Protein AF-A0A8T1WAB6-F1 (afdb_monomer)

Mean predicted aligned error: 20.84 Å

InterPro domains:
  IPR002350 Kazal domain [PF00050] (32-74)
  IPR002350 Kazal domain [PF00050] (94-134)
  IPR002350 Kazal domain [PF00050] (152-181)
  IPR002350 Kazal domain [PS51465] (23-76)
  IPR002350 Kazal domain [PS51465] (83-136)
  IPR002350 Kazal domain [PS51465] (143-194)
  IPR002350 Kazal domain [SM00280] (28-74)
  IPR002350 Kazal domain [SM00280] (88-134)
  IPR002350 Kazal domain [SM00280] (148-192)
  IPR050653 Protease Inhibitors and Growth Factor Antagonists [PTHR10913] (27-75)

pLDDT: mean 77.88, std 19.95, range [38.19, 97.25]

Radius of gyration: 40.45 Å; Cα contacts (8 Å, |Δi|>4): 246; chains: 1; bounding box: 104×31×141 Å

Secondary structure (DSSP, 8-state):
-------S-SSSSS-----------GGGS--PPP-----EEETTS-EESSHHHHHHHHHHHT-TT--EEEES----SSS----S------S----------EEETTS-EESSHHHHHHHHHH-TT--EEEES-TTS-TTSS----STT-----------EEETTSPEESSHHHHHHHHHH-TT--EEEES---SS------------

Solvent-accessible surface area (backbone atoms only — not comparable to full-atom values): 13419 Å² total; per-residue (Å²): 131,87,77,78,96,78,65,94,81,86,83,89,72,84,78,82,81,83,84,68,80,78,72,81,56,78,75,80,36,76,66,93,64,77,92,60,84,53,34,26,11,32,66,83,65,46,61,27,54,20,67,58,55,42,51,33,50,37,54,66,67,68,39,86,83,60,43,78,68,45,84,34,67,40,83,74,88,82,88,77,92,74,82,89,70,100,66,91,68,79,75,75,80,82,57,72,88,62,79,53,35,22,11,32,68,82,66,45,59,23,54,18,67,56,53,45,54,56,50,23,63,81,37,80,83,55,42,77,72,47,69,31,46,53,89,56,57,80,94,65,48,65,88,62,56,64,92,86,36,74,71,92,63,79,90,61,83,50,36,30,11,34,66,84,64,46,60,24,56,18,68,56,57,40,49,34,51,27,62,77,33,80,85,55,44,80,64,44,86,33,69,53,70,86,74,92,72,94,80,81,84,95,80,83,85,80,131

Foldseek 3Di:
DDDDDDDPDDDPDDDDDDPDPPPDDLVVLDDDDDQQQWWFAKPVLAIDSDPSSQSSVCSNVVDPVIDGPGTDGRCPDDDDDDPDDDDPLPPDLPDDQQQFWFAKPVRAIDSDPSRQVSVCSRVVVIDTPGTDHRPDDNVPRDPPQDPPLDDDDDQQQFWFQKPVLAIQRDPSSQSSVCSNPVPIDTPGGDHRDPDDDDDDDPDDDDD

Nearest PDB structures (foldseek):
  2sgp-assembly1_I  TM=8.248E-01  e=2.993E-03  Meleagris gallopavo
  1ppf-assembly1_I  TM=8.033E-01  e=2.213E-03  Meleagris gallopavo
  2ovo-assembly1_A  TM=7.926E-01  e=1.962E-03  Lophura nycthemera
  2leo-assembly1_A  TM=6.676E-01  e=4.850E-03  Homo sapiens
  2xrc-assembly1_A  TM=8.674E-01  e=5.052E-01  Homo sapiens

Structure (mmCIF, N/CA/C/O backbone):
data_AF-A0A8T1WAB6-F1
#
_entry.id   AF-A0A8T1WAB6-F1
#
loop_
_atom_site.group_PDB
_atom_site.id
_atom_site.type_symbol
_atom_site.label_atom_id
_atom_site.label_alt_id
_atom_site.label_comp_id
_atom_site.label_asym_id
_atom_site.label_entity_id
_atom_site.label_seq_id
_atom_site.pdbx_PDB_ins_code
_atom_site.Cartn_x
_atom_site.Cartn_y
_atom_site.Cartn_z
_atom_site.occupancy
_atom_site.B_iso_or_equiv
_atom_site.auth_seq_id
_atom_site.auth_comp_id
_atom_site.auth_asym_id
_atom_site.auth_atom_id
_atom_site.pdbx_PDB_model_num
ATOM 1 N N . MET A 1 1 ? -81.191 10.117 77.463 1.00 45.28 1 MET A N 1
ATOM 2 C CA . MET A 1 1 ? -80.536 8.898 76.939 1.00 45.28 1 MET A CA 1
ATOM 3 C C . MET A 1 1 ? -79.067 9.263 76.802 1.00 45.28 1 MET A C 1
ATOM 5 O O . MET A 1 1 ? -78.778 10.233 76.127 1.00 45.28 1 MET A O 1
ATOM 9 N N . LYS A 1 2 ? -78.197 8.812 77.716 1.00 40.84 2 LYS A N 1
ATOM 10 C CA . LYS A 1 2 ? -77.505 7.509 77.645 1.00 40.84 2 LYS A CA 1
ATOM 11 C C . LYS A 1 2 ? -76.796 7.380 76.289 1.00 40.84 2 LYS A C 1
ATOM 13 O O . LYS A 1 2 ? -77.494 7.387 75.293 1.00 40.84 2 LYS A O 1
ATOM 18 N N . LEU A 1 3 ? -75.490 7.230 76.137 1.00 38.31 3 LEU A N 1
ATOM 19 C CA . LEU A 1 3 ? -74.355 6.922 77.003 1.00 38.31 3 LEU A CA 1
ATOM 20 C C . LEU A 1 3 ? -73.124 7.163 76.091 1.00 38.31 3 LEU A C 1
ATOM 22 O O . LEU A 1 3 ? -73.176 6.736 74.946 1.00 38.31 3 LEU A O 1
ATOM 26 N N . ILE A 1 4 ? -72.049 7.765 76.624 1.00 43.84 4 ILE A N 1
ATOM 27 C CA . ILE A 1 4 ? -70.641 7.361 76.381 1.00 43.84 4 ILE A CA 1
ATOM 28 C C . ILE A 1 4 ? -70.114 7.613 74.941 1.00 43.84 4 ILE A C 1
ATOM 30 O O . ILE A 1 4 ? -70.489 6.925 74.007 1.00 43.84 4 ILE A O 1
ATOM 34 N N . PHE A 1 5 ? -69.273 8.616 74.643 1.00 49.56 5 PHE A N 1
ATOM 35 C CA . PHE A 1 5 ? -67.904 8.855 75.153 1.00 49.56 5 PHE A CA 1
ATOM 36 C C . PHE A 1 5 ? -67.014 7.603 75.184 1.00 49.56 5 PHE A C 1
ATOM 38 O O . PHE A 1 5 ? -66.674 7.135 76.259 1.00 49.56 5 PHE A O 1
ATOM 45 N N . ALA A 1 6 ? -66.642 7.067 74.023 1.00 44.66 6 ALA A N 1
ATOM 46 C CA . ALA A 1 6 ? -65.456 6.227 73.780 1.00 44.66 6 ALA A CA 1
ATOM 47 C C . ALA A 1 6 ? -65.622 5.700 72.345 1.00 44.66 6 ALA A C 1
ATOM 49 O O . ALA A 1 6 ? -66.632 5.089 72.044 1.00 44.66 6 ALA A O 1
ATOM 50 N N . VAL A 1 7 ? -64.753 5.889 71.368 1.00 46.50 7 VAL A N 1
ATOM 51 C CA . VAL A 1 7 ? -63.326 6.153 71.391 1.00 46.50 7 VAL A CA 1
ATOM 52 C C . VAL A 1 7 ? -62.999 6.688 69.998 1.00 46.50 7 VAL A C 1
ATOM 54 O O . VAL A 1 7 ? -63.152 6.001 68.991 1.00 46.50 7 VAL A O 1
ATOM 57 N N . LEU A 1 8 ? -62.524 7.927 69.954 1.00 49.16 8 LEU A N 1
ATOM 58 C CA . LEU A 1 8 ? -61.418 8.281 69.077 1.00 49.16 8 LEU A CA 1
ATOM 59 C C . LEU A 1 8 ? -60.312 7.231 69.350 1.00 49.16 8 LEU A C 1
ATOM 61 O O . LEU A 1 8 ? -59.971 7.049 70.517 1.00 49.16 8 LEU A O 1
ATOM 65 N N . SER A 1 9 ? -59.806 6.545 68.317 1.00 53.31 9 SER A N 1
ATOM 66 C CA . SER A 1 9 ? -58.850 5.408 68.358 1.00 53.31 9 SER A CA 1
ATOM 67 C C . SER A 1 9 ? -59.466 4.005 68.445 1.00 53.31 9 SER A C 1
ATOM 69 O O . SER A 1 9 ? -59.616 3.496 69.548 1.00 53.31 9 SER A O 1
ATOM 71 N N . LEU A 1 10 ? -59.727 3.344 67.299 1.00 46.72 10 LEU A N 1
ATOM 72 C CA . LEU A 1 10 ? -59.251 1.962 67.045 1.00 46.72 10 LEU A CA 1
ATOM 73 C C . LEU A 1 10 ? -59.514 1.402 65.619 1.00 46.72 10 LEU A C 1
ATOM 75 O O . LEU A 1 10 ? -59.902 0.252 65.482 1.00 46.72 10 LEU A O 1
ATOM 79 N N . VAL A 1 11 ? -59.286 2.145 64.529 1.00 46.66 11 VAL A N 1
ATOM 80 C CA . VAL A 1 11 ? -58.951 1.476 63.239 1.00 46.66 11 VAL A CA 1
ATOM 81 C C . VAL A 1 11 ? -57.982 2.277 62.359 1.00 46.66 11 VAL A C 1
ATOM 83 O O . VAL A 1 11 ? -57.916 2.103 61.149 1.00 46.66 11 VAL A O 1
ATOM 86 N N . VAL A 1 12 ? -57.174 3.137 62.986 1.00 51.34 12 VAL A N 1
ATOM 87 C CA . VAL A 1 12 ? -55.971 3.728 62.376 1.00 51.34 12 VAL A CA 1
ATOM 88 C C . VAL A 1 12 ? -54.755 3.247 63.172 1.00 51.34 12 VAL A C 1
ATOM 90 O O . VAL A 1 12 ? -54.088 4.036 63.825 1.00 51.34 12 VAL A O 1
ATOM 93 N N . ALA A 1 13 ? -54.540 1.930 63.226 1.00 50.31 13 ALA A N 1
ATOM 94 C CA . ALA A 1 13 ? -53.270 1.288 63.584 1.00 50.31 13 ALA A CA 1
ATOM 95 C C . ALA A 1 13 ? -53.418 -0.238 63.455 1.00 50.31 13 ALA A C 1
ATOM 97 O O . ALA A 1 13 ? -54.365 -0.815 63.981 1.00 50.31 13 ALA A O 1
ATOM 98 N N . THR A 1 14 ? -52.443 -0.880 62.809 1.00 53.06 14 THR A N 1
ATOM 99 C CA . THR A 1 14 ? -52.393 -2.300 62.398 1.00 53.06 14 THR A CA 1
ATOM 100 C C . THR A 1 14 ? -53.275 -2.561 61.165 1.00 53.06 14 THR A C 1
ATOM 102 O O . THR A 1 14 ? -54.461 -2.827 61.261 1.00 53.06 14 THR A O 1
ATOM 105 N N . VAL A 1 15 ? -52.783 -2.351 59.943 1.00 44.38 15 VAL A N 1
ATOM 106 C CA . VAL A 1 15 ? -51.678 -3.126 59.368 1.00 44.38 15 VAL A CA 1
ATOM 107 C C . VAL A 1 15 ? -50.752 -2.218 58.541 1.00 44.38 15 VAL A C 1
ATOM 109 O O . VAL A 1 15 ? -50.990 -1.955 57.367 1.00 44.38 15 VAL A O 1
ATOM 112 N N . SER A 1 16 ? -49.666 -1.743 59.150 1.00 51.59 16 SER A N 1
ATOM 113 C CA . SER A 1 16 ? -48.437 -1.485 58.392 1.00 51.59 16 SER A CA 1
ATOM 114 C C . SER A 1 16 ? -47.777 -2.843 58.145 1.00 51.59 16 SER A C 1
ATOM 116 O O . SER A 1 16 ? -47.713 -3.640 59.081 1.00 51.59 16 SER A O 1
ATOM 118 N N . SER A 1 17 ? -47.263 -3.076 56.928 1.00 46.84 17 SER A N 1
ATOM 119 C CA . SER A 1 17 ? -46.700 -4.343 56.401 1.00 46.84 17 SER A CA 1
ATOM 120 C C . SER A 1 17 ? -47.782 -5.234 55.765 1.00 46.84 17 SER A C 1
ATOM 122 O O . SER A 1 17 ? -48.559 -5.864 56.463 1.00 46.84 17 SER A O 1
ATOM 124 N N . LYS A 1 18 ? -47.941 -5.344 54.443 1.00 44.50 18 LYS A N 1
ATOM 125 C CA . LYS A 1 18 ? -46.919 -5.630 53.434 1.00 44.50 18 LYS A CA 1
ATOM 126 C C . LYS A 1 18 ? -47.399 -5.168 52.048 1.00 44.50 18 LYS A C 1
ATOM 128 O O . LYS A 1 18 ? -48.127 -5.886 51.379 1.00 44.50 18 LYS A O 1
ATOM 133 N N . TYR A 1 19 ? -46.957 -4.009 51.593 1.00 40.41 19 TYR A N 1
ATOM 134 C CA . TYR A 1 19 ? -46.606 -3.864 50.182 1.00 40.41 19 TYR A CA 1
ATOM 135 C C . TYR A 1 19 ? -45.141 -3.462 50.207 1.00 40.41 19 TYR A C 1
ATOM 137 O O . TYR A 1 19 ? -44.783 -2.290 50.289 1.00 40.41 19 TYR A O 1
ATOM 145 N N . ALA A 1 20 ? -44.302 -4.491 50.334 1.00 44.88 20 ALA A N 1
ATOM 146 C CA . ALA A 1 20 ? -42.903 -4.352 49.989 1.00 44.88 20 ALA A CA 1
ATOM 147 C C . ALA A 1 20 ? -42.851 -3.941 48.507 1.00 44.88 20 ALA A C 1
ATOM 149 O O . ALA A 1 20 ? -43.700 -4.412 47.744 1.00 44.88 20 ALA A O 1
ATOM 150 N N . PRO A 1 21 ? -41.908 -3.081 48.088 1.00 42.38 21 PRO A N 1
ATOM 151 C CA . PRO A 1 21 ? -41.604 -2.982 46.669 1.00 42.38 21 PRO A CA 1
AT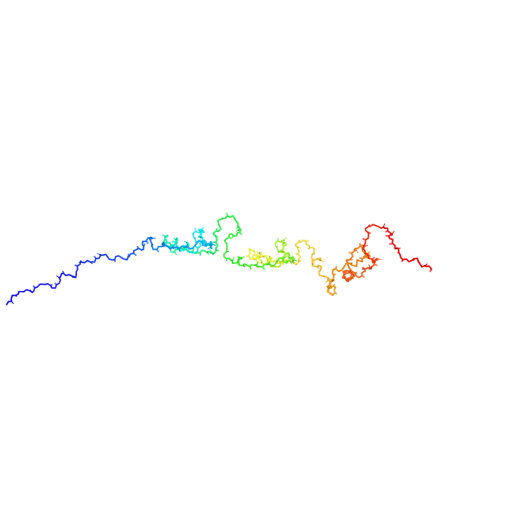OM 152 C C . PRO A 1 21 ? -41.283 -4.404 46.213 1.00 42.38 21 PRO A C 1
ATOM 154 O O . PRO A 1 21 ? -40.467 -5.076 46.851 1.00 42.38 21 PRO A O 1
ATOM 157 N N . GLU A 1 22 ? -41.995 -4.905 45.205 1.00 43.00 22 GLU A N 1
ATOM 158 C CA . GLU A 1 22 ? -41.648 -6.182 44.600 1.00 43.00 22 GLU A CA 1
ATOM 159 C C . GLU A 1 22 ? -40.219 -6.030 44.086 1.00 43.00 22 GLU A C 1
ATOM 161 O O . GLU A 1 22 ? -39.950 -5.336 43.108 1.00 43.00 22 GLU A O 1
ATOM 166 N N . ALA A 1 23 ? -39.277 -6.603 44.832 1.00 46.66 23 ALA A N 1
ATOM 167 C CA . ALA A 1 23 ? -37.966 -6.907 44.315 1.00 46.66 23 ALA A CA 1
ATOM 168 C C . ALA A 1 23 ? -38.220 -7.765 43.075 1.00 46.66 23 ALA A C 1
ATOM 170 O O . ALA A 1 23 ? -38.831 -8.830 43.196 1.00 46.66 23 ALA A O 1
ATOM 171 N N . GLY A 1 24 ? -37.838 -7.242 41.907 1.00 49.66 24 GLY A N 1
ATOM 172 C CA . GLY A 1 24 ? -38.026 -7.888 40.616 1.00 49.66 24 GLY A CA 1
ATOM 173 C C . GLY A 1 24 ? -37.650 -9.360 40.709 1.00 49.66 24 GLY A C 1
ATOM 174 O O . GLY A 1 24 ? -36.498 -9.720 40.952 1.00 49.66 24 GLY A O 1
ATOM 175 N N . SER A 1 25 ? -38.665 -10.206 40.585 1.00 51.69 25 SER A N 1
ATOM 176 C CA . SER A 1 25 ? -38.501 -11.639 40.404 1.00 51.69 25 SER A CA 1
ATOM 177 C C . SER A 1 25 ? -37.737 -11.863 39.097 1.00 51.69 25 SER A C 1
ATOM 179 O O . SER A 1 25 ? -37.970 -11.157 38.117 1.00 51.69 25 SER A O 1
ATOM 181 N N . ALA A 1 26 ? -36.861 -12.871 39.048 1.00 56.25 26 ALA A N 1
ATOM 182 C CA . ALA A 1 26 ? -36.085 -13.251 37.858 1.00 56.25 26 ALA A CA 1
ATOM 183 C C . ALA A 1 26 ? -36.935 -13.476 36.580 1.00 56.25 26 ALA A C 1
ATOM 185 O O . ALA A 1 26 ? -36.389 -13.532 35.483 1.00 56.25 26 ALA A O 1
ATOM 186 N N . SER A 1 27 ? -38.263 -13.562 36.717 1.00 61.44 27 SER A N 1
ATOM 187 C CA . SER A 1 27 ? -39.246 -13.623 35.631 1.00 61.44 27 SER A CA 1
ATOM 188 C C . SER A 1 27 ? -39.392 -12.343 34.794 1.00 61.44 27 SER A C 1
ATOM 190 O O . SER A 1 27 ? -39.943 -12.423 33.702 1.00 61.44 27 SER A O 1
ATOM 192 N N . ASP A 1 28 ? -38.930 -11.177 35.260 1.00 79.94 28 ASP A N 1
ATOM 193 C CA . ASP A 1 28 ? -39.043 -9.913 34.498 1.00 79.94 28 ASP A CA 1
ATOM 194 C C . ASP A 1 28 ? -37.942 -9.725 33.442 1.00 79.94 28 ASP A C 1
ATOM 196 O O . ASP A 1 28 ? -38.026 -8.846 32.580 1.00 79.94 28 ASP A O 1
ATOM 200 N N . CYS A 1 29 ? -36.911 -10.569 33.476 1.00 86.81 29 CYS A N 1
ATOM 201 C CA . CYS A 1 29 ? -35.798 -10.521 32.530 1.00 86.81 29 CYS A CA 1
ATOM 202 C C . CYS A 1 29 ? -36.019 -11.399 31.293 1.00 86.81 29 CYS A C 1
ATOM 204 O O . CYS A 1 29 ? -35.296 -11.269 30.303 1.00 86.81 29 CYS A O 1
ATOM 206 N N . ASP A 1 30 ? -37.013 -12.289 31.330 1.00 85.31 30 ASP A N 1
ATOM 207 C CA . ASP A 1 30 ? -37.274 -13.261 30.275 1.00 85.31 30 ASP A CA 1
ATOM 208 C C . ASP A 1 30 ? -37.970 -12.592 29.083 1.00 85.31 30 ASP A C 1
ATOM 210 O O . ASP A 1 30 ? -39.195 -12.519 28.981 1.00 85.31 30 ASP A O 1
ATOM 214 N N . ARG A 1 31 ? -37.160 -12.093 28.146 1.00 87.25 31 ARG A N 1
ATOM 215 C CA . ARG A 1 31 ? -37.619 -11.524 26.873 1.00 87.25 31 ARG A CA 1
ATOM 216 C C . ARG A 1 31 ? -37.218 -12.428 25.714 1.00 87.25 31 ARG A C 1
ATOM 218 O O . ARG A 1 31 ? -36.117 -12.970 25.678 1.00 87.25 31 ARG A O 1
ATOM 225 N N . ALA A 1 32 ? -38.113 -12.569 24.739 1.00 90.69 32 ALA A N 1
ATOM 226 C CA . ALA A 1 32 ? -37.825 -13.314 23.521 1.00 90.69 32 ALA A CA 1
ATOM 227 C C . ALA A 1 32 ? -36.829 -12.538 22.645 1.00 90.69 32 ALA A C 1
ATOM 229 O O . ALA A 1 32 ? -37.103 -11.406 22.242 1.00 90.69 32 ALA A O 1
ATOM 230 N N . CYS A 1 33 ? -35.699 -13.167 22.326 1.00 94.00 33 CYS A N 1
ATOM 231 C CA . CYS A 1 33 ? -34.717 -12.639 21.388 1.00 94.00 33 CYS A CA 1
ATOM 232 C C . CYS A 1 33 ? -34.858 -13.317 20.027 1.00 94.00 33 CYS A C 1
ATOM 234 O O . CYS A 1 33 ? -35.067 -14.527 19.932 1.00 94.00 33 CYS A O 1
ATOM 236 N N . ILE A 1 34 ? -34.721 -12.531 18.960 1.00 91.81 34 ILE A N 1
ATOM 237 C CA . ILE A 1 34 ? -34.584 -13.075 17.609 1.00 91.81 34 ILE A CA 1
ATOM 238 C C . ILE A 1 34 ? -33.242 -13.812 17.486 1.00 91.81 34 ILE A C 1
ATOM 240 O O . ILE A 1 34 ? -32.250 -13.419 18.101 1.00 91.81 34 ILE A O 1
ATOM 244 N N . LEU A 1 35 ? -33.194 -14.869 16.675 1.00 92.06 35 LEU A N 1
ATOM 245 C CA . LEU A 1 35 ? -31.998 -15.707 16.486 1.00 92.06 35 LEU A CA 1
ATOM 246 C C . LEU A 1 35 ? -31.000 -15.112 15.477 1.00 92.06 35 LEU A C 1
ATOM 248 O O . LEU A 1 35 ? -30.303 -15.846 14.780 1.00 92.06 35 LEU A O 1
ATOM 252 N N . ILE A 1 36 ? -30.952 -13.783 15.370 1.00 92.50 36 ILE A N 1
ATOM 253 C CA . ILE A 1 36 ? -29.946 -13.112 14.549 1.00 92.50 36 ILE A CA 1
ATOM 254 C C . ILE A 1 36 ? -28.585 -13.216 15.237 1.00 92.50 36 ILE A C 1
ATOM 256 O O . ILE A 1 36 ? -28.486 -13.022 16.451 1.00 92.50 36 ILE A O 1
ATOM 260 N N . TYR A 1 37 ? -27.554 -13.536 14.461 1.00 93.69 37 TYR A N 1
ATOM 261 C CA . TYR A 1 37 ? -26.180 -13.547 14.940 1.00 93.69 37 TYR A CA 1
ATOM 262 C C . TYR A 1 37 ? -25.524 -12.206 14.609 1.00 93.69 37 TYR A C 1
ATOM 264 O O . TYR A 1 37 ? -25.143 -11.969 13.465 1.00 93.69 37 TYR A O 1
ATOM 272 N N . ASP A 1 38 ? -25.461 -11.331 15.608 1.00 94.44 38 AS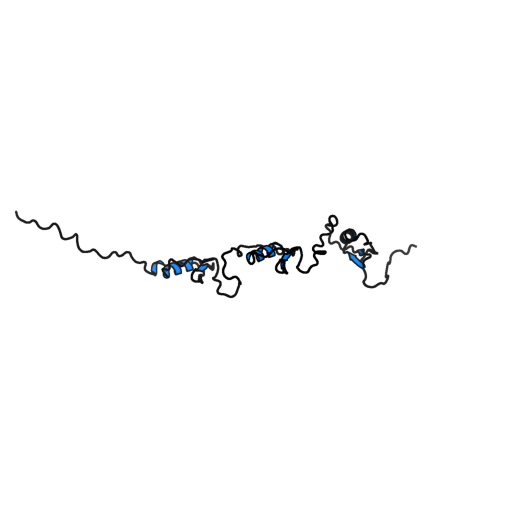P A N 1
ATOM 273 C CA . ASP A 1 38 ? -24.886 -9.983 15.546 1.00 94.44 38 ASP A CA 1
ATOM 274 C C . ASP A 1 38 ? -24.115 -9.733 16.855 1.00 94.44 38 ASP A C 1
ATOM 276 O O . ASP A 1 38 ? -24.646 -9.124 17.788 1.00 94.44 38 ASP A O 1
ATOM 280 N N . PRO A 1 39 ? -22.940 -10.368 17.013 1.00 95.12 39 PRO A N 1
ATOM 281 C CA . PRO A 1 39 ? -22.353 -10.610 18.321 1.00 95.12 39 PRO A CA 1
ATOM 282 C C . PRO A 1 39 ? -21.863 -9.330 18.996 1.00 95.12 39 PRO A C 1
ATOM 284 O O . PRO A 1 39 ? -21.424 -8.391 18.339 1.00 95.12 39 PRO A O 1
ATOM 287 N N . VAL A 1 40 ? -21.876 -9.323 20.328 1.00 94.81 40 VAL A N 1
ATOM 288 C CA . VAL A 1 40 ? -21.293 -8.254 21.153 1.00 94.81 40 VAL A CA 1
ATOM 289 C C . VAL A 1 40 ? -20.403 -8.847 22.241 1.00 94.81 40 VAL A C 1
ATOM 291 O O . VAL A 1 40 ? -20.690 -9.928 22.765 1.00 94.81 40 VAL A O 1
ATOM 294 N N . CYS A 1 41 ? -19.336 -8.137 22.602 1.00 94.62 41 CYS A N 1
ATOM 295 C CA . CYS A 1 41 ? -18.440 -8.526 23.680 1.00 94.62 41 CYS A CA 1
ATOM 296 C C . CYS A 1 41 ? -18.793 -7.757 24.954 1.00 94.62 41 CYS A C 1
ATOM 298 O O . CYS A 1 41 ? -18.782 -6.527 24.949 1.00 94.62 41 CYS A O 1
ATOM 300 N N . GLY A 1 42 ? -19.111 -8.463 26.040 1.00 93.88 42 GLY A N 1
ATOM 301 C CA . GLY A 1 42 ? -19.355 -7.849 27.346 1.00 93.88 42 GLY A CA 1
ATOM 302 C C . GLY A 1 42 ? -18.064 -7.428 28.055 1.00 93.88 42 GLY A C 1
ATOM 303 O O . GLY A 1 42 ? -16.985 -7.956 27.781 1.00 93.88 42 GLY A O 1
ATOM 304 N N . THR A 1 43 ? -18.165 -6.511 29.019 1.00 91.25 43 THR A N 1
ATOM 305 C CA . THR A 1 43 ? -17.055 -6.143 29.922 1.00 91.25 43 THR A CA 1
ATOM 306 C C . THR A 1 43 ? -16.578 -7.312 30.788 1.00 91.25 43 THR A C 1
ATOM 308 O O . THR A 1 43 ? -15.460 -7.282 31.295 1.00 91.25 43 THR A O 1
ATOM 311 N N . ASP A 1 44 ? -17.381 -8.373 30.896 1.00 89.94 44 ASP A N 1
ATOM 312 C CA . ASP A 1 44 ? -17.032 -9.652 31.516 1.00 89.94 44 ASP A CA 1
ATOM 313 C C . ASP A 1 44 ? -16.248 -10.605 30.592 1.00 89.94 44 ASP A C 1
ATOM 315 O O . ASP A 1 44 ? -15.957 -11.740 30.974 1.00 89.94 44 ASP A O 1
ATOM 319 N N . GLY A 1 45 ? -15.912 -10.167 29.374 1.00 90.62 45 GLY A N 1
ATOM 320 C CA . GLY A 1 45 ? -15.156 -10.949 28.398 1.00 90.62 45 GLY A CA 1
ATOM 321 C C . GLY A 1 45 ? -15.956 -12.075 27.740 1.00 90.62 45 GLY A C 1
ATOM 322 O O . GLY A 1 45 ? -15.361 -12.930 27.081 1.00 90.62 45 GLY A O 1
ATOM 323 N N . LYS A 1 46 ? -17.288 -12.102 27.896 1.00 93.25 46 LYS A N 1
ATOM 324 C CA . LYS A 1 46 ? -18.154 -13.085 27.234 1.00 93.25 46 LYS A CA 1
ATOM 325 C C . LYS A 1 46 ? -18.736 -12.541 25.933 1.00 93.25 46 LYS A C 1
ATOM 327 O O . LYS A 1 46 ? -19.194 -11.403 25.863 1.00 93.25 46 LYS A O 1
ATOM 332 N N . THR A 1 47 ? -18.754 -13.391 24.908 1.00 94.12 47 THR A N 1
ATOM 333 C CA . THR A 1 47 ? -19.465 -13.130 23.653 1.00 94.12 47 THR A CA 1
ATOM 334 C C . THR A 1 47 ? -20.945 -13.439 23.822 1.00 94.12 47 THR A C 1
ATOM 336 O O . THR A 1 47 ? -21.307 -14.564 24.167 1.00 94.12 47 THR A O 1
ATOM 339 N N . TYR A 1 48 ? -21.800 -12.479 23.489 1.00 95.06 48 TYR A N 1
ATOM 340 C CA . TYR A 1 48 ? -23.248 -12.647 23.437 1.00 95.06 48 TYR A CA 1
ATOM 341 C C . TYR A 1 48 ? -23.690 -12.660 21.975 1.00 95.06 48 TYR A C 1
ATOM 343 O O . TYR A 1 48 ? -23.233 -11.836 21.189 1.00 95.06 48 TYR A O 1
ATOM 351 N N . SER A 1 49 ? -24.572 -13.592 21.596 1.00 96.38 49 SER A N 1
ATOM 352 C CA . SER A 1 49 ? -24.969 -13.803 20.190 1.00 96.38 49 SER A CA 1
ATOM 353 C C . SER A 1 49 ? -25.618 -12.583 19.539 1.00 96.38 49 SER A C 1
ATOM 355 O O . SER A 1 49 ? -25.569 -12.447 18.321 1.00 96.38 49 SER A O 1
ATOM 357 N N . ASN A 1 50 ? -26.252 -11.736 20.351 1.00 95.25 50 ASN A N 1
ATOM 358 C CA . ASN A 1 50 ? -26.717 -10.412 19.973 1.00 95.25 50 ASN A CA 1
ATOM 359 C C . ASN A 1 50 ? -26.965 -9.539 21.210 1.00 95.25 50 ASN A C 1
ATOM 361 O O . ASN A 1 50 ? -26.979 -10.024 22.348 1.00 95.25 50 ASN A O 1
ATOM 365 N N . SER A 1 51 ? -27.199 -8.248 20.977 1.00 95.81 51 SER A N 1
ATOM 366 C CA . SER A 1 51 ? -27.486 -7.253 22.018 1.00 95.81 51 SER A CA 1
ATOM 367 C C . SER A 1 51 ? -28.723 -7.582 22.868 1.00 95.81 51 SER A C 1
ATOM 369 O O . SER A 1 51 ? -28.756 -7.246 24.052 1.00 95.81 51 SER A O 1
ATOM 371 N N . CYS A 1 52 ? -29.720 -8.286 22.315 1.00 96.31 52 CYS A N 1
ATOM 372 C CA . CYS A 1 52 ? -30.878 -8.749 23.085 1.00 96.31 52 CYS A CA 1
ATOM 373 C C . CYS A 1 52 ? -30.471 -9.809 24.115 1.00 96.31 52 CYS A C 1
ATOM 375 O O . CYS A 1 52 ? -30.825 -9.682 25.286 1.00 96.31 52 CYS A O 1
ATOM 377 N N . VAL A 1 53 ? -29.686 -10.813 23.703 1.00 95.75 53 VAL A N 1
ATOM 378 C CA . VAL A 1 53 ? -29.178 -11.858 24.607 1.00 95.75 53 VAL A CA 1
ATOM 379 C C . VAL A 1 53 ? -28.308 -11.244 25.707 1.00 95.75 53 VAL A C 1
ATOM 381 O O . VAL A 1 53 ? -28.482 -11.592 26.872 1.00 95.75 53 VAL A O 1
ATOM 384 N N . PHE A 1 54 ? -27.447 -10.274 25.373 1.00 96.00 54 PHE A N 1
ATOM 385 C CA . PHE A 1 54 ? -26.693 -9.504 26.371 1.00 96.00 54 PHE A CA 1
ATOM 386 C C . PHE A 1 54 ? -27.614 -8.821 27.395 1.00 96.00 54 PHE A C 1
ATOM 388 O O . PHE A 1 54 ? -27.389 -8.929 28.597 1.00 96.00 54 PHE A O 1
ATOM 395 N N . GLY A 1 55 ? -28.675 -8.148 26.937 1.00 94.12 55 GLY A N 1
ATOM 396 C CA . GLY A 1 55 ? -29.614 -7.450 27.819 1.00 94.12 55 GLY A CA 1
ATOM 397 C C . GLY A 1 55 ? -30.366 -8.383 28.774 1.00 94.12 55 GLY A C 1
ATOM 398 O O . GLY A 1 55 ? -30.561 -8.037 29.940 1.00 94.12 55 GLY A O 1
ATOM 399 N N . VAL A 1 56 ? -30.748 -9.576 28.306 1.00 94.19 56 VAL A N 1
ATOM 400 C CA . VAL A 1 56 ? -31.365 -10.611 29.152 1.00 94.19 56 VAL A CA 1
ATOM 401 C C . VAL A 1 56 ? -30.387 -11.076 30.231 1.00 94.19 56 VAL A C 1
ATOM 403 O O . VAL A 1 56 ? -30.759 -11.137 31.402 1.00 94.19 56 VAL A O 1
ATOM 406 N N . GLU A 1 57 ? -29.134 -11.350 29.867 1.00 93.94 57 GLU A N 1
ATOM 407 C CA . GLU A 1 57 ? -28.114 -11.793 30.822 1.00 93.94 57 GLU A CA 1
ATOM 408 C C . GLU A 1 57 ? -27.732 -10.698 31.826 1.00 93.94 57 GLU A C 1
ATOM 410 O O . GLU A 1 57 ? -27.672 -10.987 33.017 1.00 93.94 57 GLU A O 1
ATOM 415 N N . LYS A 1 58 ? -27.588 -9.435 31.396 1.00 94.62 58 LYS A N 1
ATOM 416 C CA . LYS A 1 58 ? -27.382 -8.287 32.300 1.00 94.62 58 LYS A CA 1
ATOM 417 C C . LYS A 1 58 ? -28.523 -8.137 33.308 1.00 94.62 58 LYS A C 1
ATOM 419 O O . LYS A 1 58 ? -28.288 -7.909 34.491 1.00 94.62 58 LYS A O 1
ATOM 424 N N . CYS A 1 59 ? -29.766 -8.281 32.852 1.00 93.50 59 CYS A N 1
ATOM 425 C CA . CYS A 1 59 ? -30.931 -8.219 33.732 1.00 93.50 59 CYS A CA 1
ATOM 426 C C . CYS A 1 59 ? -30.923 -9.369 34.753 1.00 93.50 59 CYS A C 1
ATOM 428 O O . CYS A 1 59 ? -31.123 -9.143 35.946 1.00 93.50 59 CYS A O 1
ATOM 430 N N . ARG A 1 60 ? -30.651 -10.602 34.299 1.00 91.81 60 ARG A N 1
ATOM 431 C CA . ARG A 1 60 ? -30.622 -11.798 35.155 1.00 91.81 60 ARG A CA 1
ATOM 432 C C . ARG A 1 60 ? -29.475 -11.786 36.160 1.00 91.81 60 ARG A C 1
ATOM 434 O O . ARG A 1 60 ? -29.662 -12.253 37.280 1.00 91.81 60 ARG A O 1
ATOM 441 N N . SER A 1 61 ? -28.305 -11.284 35.767 1.00 90.25 61 SER A N 1
ATOM 442 C CA . SER A 1 61 ? -27.137 -11.204 36.645 1.00 90.25 61 SER A CA 1
ATOM 443 C C . SER A 1 61 ? -27.278 -10.126 37.718 1.00 90.25 61 SER A C 1
ATOM 445 O O . SER A 1 61 ? -26.570 -10.199 38.720 1.00 90.25 61 SER A O 1
ATOM 447 N N . GLN A 1 62 ? -28.180 -9.152 37.521 1.00 87.38 62 GLN A N 1
ATOM 448 C CA . GLN A 1 62 ? -28.308 -7.951 38.356 1.00 87.38 62 GLN A CA 1
ATOM 449 C C . GLN A 1 62 ? -26.973 -7.196 38.495 1.00 87.38 62 GLN A C 1
ATOM 451 O O . GLN A 1 62 ? -26.721 -6.521 39.492 1.00 87.38 62 GLN A O 1
ATOM 456 N N . ASP A 1 63 ? -26.104 -7.335 37.491 1.00 88.81 63 ASP A N 1
ATOM 457 C CA . ASP A 1 63 ? -24.810 -6.676 37.433 1.00 88.81 63 ASP A CA 1
ATOM 458 C C . ASP A 1 63 ? -24.934 -5.380 36.630 1.00 88.81 63 ASP A C 1
ATOM 460 O O . ASP A 1 63 ? -24.851 -5.363 35.398 1.00 88.81 63 ASP A O 1
ATOM 464 N N . ASP A 1 64 ? -25.125 -4.271 37.341 1.00 88.88 64 ASP A N 1
ATOM 465 C CA . ASP A 1 64 ? -25.193 -2.947 36.723 1.00 88.88 64 ASP A CA 1
ATOM 466 C C . ASP A 1 64 ? -23.873 -2.543 36.043 1.00 88.88 64 ASP A C 1
ATOM 468 O O . ASP A 1 64 ? -23.899 -1.727 35.118 1.00 88.88 64 ASP A O 1
ATOM 472 N N . SER A 1 65 ? -22.741 -3.145 36.441 1.00 91.06 65 SER A N 1
ATOM 473 C CA . SER A 1 65 ? -21.410 -2.876 35.878 1.00 91.06 65 SER A CA 1
ATOM 474 C C . SER A 1 65 ? -21.117 -3.632 34.578 1.00 91.06 65 SER A C 1
ATOM 476 O O . SER A 1 65 ? -20.152 -3.315 33.877 1.00 91.06 65 SER A O 1
ATOM 478 N N . LEU A 1 66 ? -21.957 -4.608 34.223 1.00 94.50 66 LEU A N 1
ATOM 479 C CA . LEU A 1 66 ? -21.848 -5.318 32.958 1.00 94.50 66 LEU A CA 1
ATOM 480 C C . LEU A 1 66 ? -22.281 -4.395 31.813 1.00 94.50 66 LEU A C 1
ATOM 482 O O . LEU A 1 66 ? -23.441 -4.002 31.707 1.00 94.50 66 LEU A O 1
ATOM 486 N N . GLU A 1 67 ? -21.365 -4.054 30.918 1.00 95.19 67 GLU A N 1
ATOM 487 C CA . GLU A 1 67 ? -21.623 -3.218 29.743 1.00 95.19 67 GLU A CA 1
ATOM 488 C C . GLU A 1 67 ? -21.149 -3.932 28.476 1.00 95.19 67 GLU A C 1
ATOM 490 O O . GLU A 1 67 ? -20.416 -4.918 28.540 1.00 95.19 67 GLU A O 1
ATOM 495 N N . ILE A 1 68 ? -21.581 -3.455 27.309 1.00 92.75 68 ILE A N 1
ATOM 496 C CA . ILE A 1 68 ? -21.001 -3.900 26.040 1.00 92.75 68 ILE A CA 1
ATOM 497 C C . ILE A 1 68 ? -19.655 -3.189 25.895 1.00 92.75 68 ILE A C 1
ATOM 499 O O . ILE A 1 68 ? -19.608 -1.966 25.796 1.00 92.75 68 ILE A O 1
ATOM 503 N N . ALA A 1 69 ? -18.566 -3.953 25.882 1.00 89.31 69 ALA A N 1
ATOM 504 C CA . ALA A 1 69 ? -17.220 -3.439 25.670 1.00 89.31 69 ALA A CA 1
ATOM 505 C C . ALA A 1 69 ? -17.006 -3.010 24.210 1.00 89.31 69 ALA A C 1
ATOM 507 O O . ALA A 1 69 ? -16.421 -1.958 23.957 1.00 89.31 69 ALA A O 1
ATOM 508 N N . TYR A 1 70 ? -17.460 -3.827 23.252 1.00 87.12 70 TYR A N 1
ATOM 509 C CA . TYR A 1 70 ? -17.427 -3.528 21.816 1.00 87.12 70 TYR A CA 1
ATOM 510 C C . TYR A 1 70 ? -18.357 -4.452 21.013 1.00 87.12 70 TYR A C 1
ATOM 512 O O . TYR A 1 70 ? -18.725 -5.536 21.469 1.00 87.12 70 TYR A O 1
ATOM 520 N N . GLU A 1 71 ? -18.712 -4.025 19.799 1.00 89.44 71 GLU A N 1
ATOM 521 C CA . GLU A 1 71 ? -19.407 -4.856 18.807 1.00 89.44 71 GLU A CA 1
ATOM 522 C C . GLU A 1 71 ? -18.470 -5.933 18.239 1.00 89.44 71 GLU A C 1
ATOM 524 O O . GLU A 1 71 ? -17.298 -5.676 17.944 1.00 89.44 71 GLU A O 1
ATOM 529 N N . GLY A 1 72 ? -18.993 -7.144 18.069 1.00 87.62 72 GLY A N 1
ATOM 530 C CA . GLY A 1 72 ? -18.260 -8.337 17.656 1.00 87.62 72 GLY A CA 1
ATOM 531 C C . GLY A 1 72 ? -18.094 -9.370 18.771 1.00 87.62 72 GLY A C 1
ATOM 532 O O . GLY A 1 72 ? -18.406 -9.138 19.938 1.00 87.62 72 GLY A O 1
ATOM 533 N N . GLU A 1 73 ? -17.579 -10.543 18.409 1.00 91.44 73 GLU A N 1
ATOM 534 C CA . GLU A 1 73 ? -17.212 -11.567 19.387 1.00 91.44 73 GLU A CA 1
ATOM 535 C C . GLU A 1 73 ? -16.050 -11.097 20.267 1.00 91.44 73 GLU A C 1
ATOM 537 O O . GLU A 1 73 ? -15.130 -10.424 19.792 1.00 91.44 73 GLU A O 1
ATOM 542 N N . CYS A 1 74 ? -16.050 -11.497 21.539 1.00 89.69 74 CYS A N 1
ATOM 543 C CA . CYS A 1 74 ? -14.871 -11.350 22.369 1.00 89.69 74 CYS A CA 1
ATOM 544 C C . CYS A 1 74 ? -13.710 -12.133 21.765 1.00 89.69 74 CYS A C 1
ATOM 546 O O . CYS A 1 74 ? -13.838 -13.307 21.412 1.00 89.69 74 CYS A O 1
ATOM 548 N N . SER A 1 75 ? -12.554 -11.481 21.705 1.00 83.62 75 SER A N 1
ATOM 549 C CA . SER A 1 75 ? -11.295 -12.069 21.262 1.00 83.62 75 SER A CA 1
ATOM 550 C C . SER A 1 75 ? -10.798 -13.118 22.268 1.00 83.62 75 SER A C 1
ATOM 552 O O . SER A 1 75 ? -9.838 -12.886 23.001 1.00 83.62 75 SER A O 1
ATOM 554 N N . ASN A 1 76 ? -11.440 -14.286 22.319 1.00 60.03 76 ASN A N 1
ATOM 555 C CA . ASN A 1 76 ? -10.889 -15.464 22.979 1.00 60.03 76 ASN A CA 1
ATOM 556 C C . ASN A 1 76 ? -9.687 -15.909 22.152 1.00 60.03 76 ASN A C 1
ATOM 558 O O . ASN A 1 76 ? -9.840 -16.447 21.059 1.00 60.03 76 ASN A O 1
ATOM 562 N N . GLY A 1 77 ? -8.498 -15.553 22.640 1.00 60.16 77 GLY A N 1
ATOM 563 C CA . GLY A 1 77 ? -7.261 -15.519 21.873 1.00 60.16 77 GLY A CA 1
ATOM 564 C C . GLY A 1 77 ? -7.058 -16.723 20.965 1.00 60.16 77 GLY A C 1
ATOM 565 O O . GLY A 1 77 ? -6.754 -17.786 21.468 1.00 60.16 77 GLY A O 1
ATOM 566 N N . PHE A 1 78 ? -7.219 -16.511 19.657 1.00 50.56 78 PHE A N 1
ATOM 567 C CA . PHE A 1 78 ? -6.471 -17.070 18.523 1.00 50.56 78 PHE A CA 1
ATOM 568 C C . PHE A 1 78 ? -7.036 -16.412 17.251 1.00 50.56 78 PHE A C 1
ATOM 570 O O . PHE A 1 78 ? -7.914 -16.957 16.593 1.00 50.56 78 PHE A O 1
ATOM 577 N N . GLY A 1 79 ? -6.558 -15.206 16.921 1.00 45.88 79 GLY A N 1
ATOM 578 C CA . GLY A 1 79 ? -6.941 -14.528 15.676 1.00 45.88 79 GLY A CA 1
ATOM 579 C C . GLY A 1 79 ? -6.932 -13.006 15.747 1.00 45.88 79 GLY A C 1
ATOM 580 O O . GLY A 1 79 ? -7.967 -12.380 15.557 1.00 45.88 79 GLY A O 1
ATOM 581 N N . GLY A 1 80 ? -5.768 -12.411 16.015 1.00 43.84 80 GLY A N 1
ATOM 582 C CA . GLY A 1 80 ? -5.567 -10.963 15.902 1.00 43.84 80 GLY A CA 1
ATOM 583 C C . GLY A 1 80 ? -4.718 -10.402 17.031 1.00 43.84 80 GLY A C 1
ATOM 584 O O . GLY A 1 80 ? -5.239 -9.939 18.039 1.00 43.84 80 GLY A O 1
ATOM 585 N N . SER A 1 81 ? -3.401 -10.471 16.861 1.00 53.53 81 SER A N 1
ATOM 586 C CA . SER A 1 81 ? -2.404 -9.834 17.717 1.00 53.53 81 SER A CA 1
ATOM 587 C C . SER A 1 81 ? -2.714 -8.353 17.942 1.00 53.53 81 SER A C 1
ATOM 589 O O . SER A 1 81 ? -2.823 -7.596 16.980 1.00 53.53 81 SER A O 1
ATOM 591 N N . GLY A 1 82 ? -2.791 -7.935 19.205 1.00 46.06 82 GLY A N 1
ATOM 592 C CA . GLY A 1 82 ? -2.854 -6.517 19.551 1.00 46.06 82 GLY A CA 1
ATOM 593 C C . GLY A 1 82 ? -3.419 -6.246 20.934 1.00 46.06 82 GLY A C 1
ATOM 594 O O . GLY A 1 82 ? -4.489 -5.663 21.064 1.00 46.06 82 GLY A O 1
ATOM 595 N N . SER A 1 83 ? -2.697 -6.682 21.964 1.00 51.09 83 SER A N 1
ATOM 596 C CA . SER A 1 83 ? -2.906 -6.283 23.352 1.00 51.09 83 SER A CA 1
ATOM 597 C C . SER A 1 83 ? -2.996 -4.764 23.500 1.00 51.09 83 SER A C 1
ATOM 599 O O . SER A 1 83 ? -2.094 -4.045 23.086 1.00 51.09 83 SER A O 1
ATOM 601 N N . GLY A 1 84 ? -4.051 -4.312 24.177 1.00 51.00 84 GLY A N 1
ATOM 602 C CA . GLY A 1 84 ? -4.016 -3.160 25.075 1.00 51.00 84 GLY A CA 1
ATOM 603 C C . GLY A 1 84 ? -3.421 -1.875 24.515 1.00 51.00 84 GLY A C 1
ATOM 604 O O . GLY A 1 84 ? -2.328 -1.487 24.909 1.00 51.00 84 GLY A O 1
ATOM 605 N N . SER A 1 85 ? -4.186 -1.167 23.691 1.00 44.78 85 SER A N 1
ATOM 606 C CA . SER A 1 85 ? -4.307 0.293 23.735 1.00 44.78 85 SER A CA 1
ATOM 607 C C . SER A 1 85 ? -5.513 0.687 22.899 1.00 44.78 85 SER A C 1
ATOM 609 O O . SER A 1 85 ? -5.651 0.295 21.746 1.00 44.78 85 SER A O 1
ATOM 611 N N . ASN A 1 86 ? -6.412 1.436 23.517 1.00 55.31 86 ASN A N 1
ATOM 612 C CA . ASN A 1 86 ? -7.567 2.059 22.901 1.00 55.31 86 ASN A CA 1
ATOM 613 C C . ASN A 1 86 ? -7.112 3.005 21.771 1.00 55.31 86 ASN A C 1
ATOM 615 O O . ASN A 1 86 ? -6.837 4.169 22.038 1.00 55.31 86 ASN A O 1
ATOM 619 N N . VAL A 1 87 ? -6.982 2.501 20.536 1.00 50.72 87 VAL A N 1
ATOM 620 C CA . VAL A 1 87 ? -6.956 3.304 19.305 1.00 50.72 87 VAL A CA 1
ATOM 621 C C . VAL A 1 87 ? -7.622 2.522 18.174 1.00 50.72 87 VAL A C 1
ATOM 623 O O . VAL A 1 87 ? -7.293 1.380 17.858 1.00 50.72 87 VAL A O 1
ATOM 626 N N . VAL A 1 88 ? -8.584 3.197 17.565 1.00 63.19 88 VAL A N 1
ATOM 627 C CA . VAL A 1 88 ? -9.362 2.852 16.381 1.00 63.19 88 VAL A CA 1
ATOM 628 C C . VAL A 1 88 ? -8.443 2.556 15.181 1.00 63.19 88 VAL A C 1
ATOM 630 O O . VAL A 1 88 ? -8.207 3.412 14.339 1.00 63.19 88 VAL A O 1
ATOM 633 N N . CYS A 1 89 ? -7.921 1.333 15.082 1.00 63.06 89 CYS A N 1
ATOM 634 C CA . CYS A 1 89 ? -7.262 0.824 13.866 1.00 63.06 89 CYS A CA 1
ATOM 635 C C . CYS A 1 89 ? -8.145 -0.164 13.091 1.00 63.06 89 CYS A C 1
ATOM 637 O O . CYS A 1 89 ? -7.760 -0.654 12.028 1.00 63.06 89 CYS A O 1
ATOM 639 N N . ARG A 1 90 ? -9.336 -0.459 13.634 1.00 58.62 90 ARG A N 1
ATOM 640 C CA . ARG A 1 90 ? -10.302 -1.425 13.096 1.00 58.62 90 ARG A CA 1
ATOM 641 C C . ARG A 1 90 ? -11.388 -0.788 12.221 1.00 58.62 90 ARG A C 1
ATOM 643 O O . ARG A 1 90 ? -12.108 -1.522 11.552 1.00 58.62 90 ARG A O 1
ATOM 650 N N . GLN A 1 91 ? -11.473 0.545 12.154 1.00 53.62 91 GLN A N 1
ATOM 651 C CA . GLN A 1 91 ? -12.315 1.215 11.161 1.00 53.62 91 GLN A CA 1
ATOM 652 C C . GLN A 1 91 ? -11.582 1.255 9.812 1.00 53.62 91 GLN A C 1
ATOM 654 O O . GLN A 1 91 ? -10.791 2.146 9.522 1.00 53.62 91 GLN A O 1
ATOM 659 N N . GLU A 1 92 ? -11.827 0.213 9.022 1.00 53.78 92 GLU A N 1
ATOM 660 C CA . GLU A 1 92 ? -12.035 0.302 7.575 1.00 53.78 92 GLU A CA 1
ATOM 661 C C . GLU A 1 92 ? -11.018 1.144 6.780 1.00 53.78 92 GLU A C 1
ATOM 663 O O . GLU A 1 92 ? -11.361 2.019 5.987 1.00 53.78 92 GLU A O 1
ATOM 668 N N . PHE A 1 93 ? -9.728 0.829 6.910 1.00 60.44 93 PHE A N 1
ATOM 669 C CA . PHE A 1 93 ? -8.774 1.169 5.853 1.00 60.44 93 PHE A CA 1
ATOM 670 C C . PHE A 1 93 ? -9.083 0.304 4.624 1.00 60.44 93 PHE A C 1
ATOM 672 O O . PHE A 1 93 ? -8.461 -0.744 4.408 1.00 60.44 93 PHE A 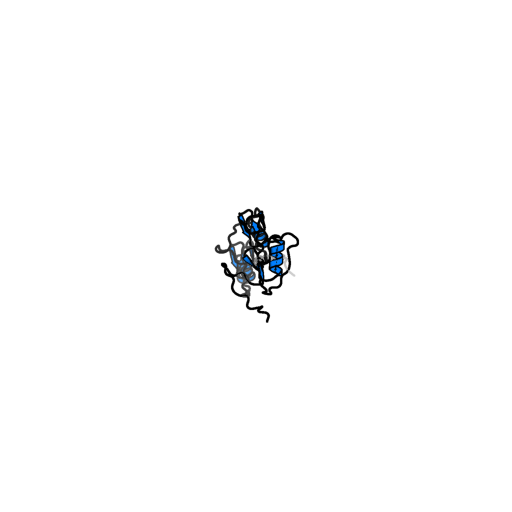O 1
ATOM 679 N N . ALA A 1 94 ? -10.061 0.745 3.829 1.00 75.06 94 ALA A N 1
ATOM 680 C CA . ALA A 1 94 ? -10.352 0.234 2.498 1.00 75.06 94 ALA A CA 1
ATOM 681 C C . ALA A 1 94 ? -9.202 0.618 1.556 1.00 75.06 94 ALA A C 1
ATOM 683 O O . ALA A 1 94 ? -9.281 1.548 0.755 1.00 75.06 94 ALA A O 1
ATOM 684 N N . CYS A 1 95 ? -8.077 -0.077 1.701 1.00 83.69 95 CYS A N 1
ATOM 685 C CA . CYS A 1 95 ? -6.965 0.069 0.784 1.00 83.69 95 CYS A CA 1
ATOM 686 C C . CYS A 1 95 ? -7.302 -0.671 -0.505 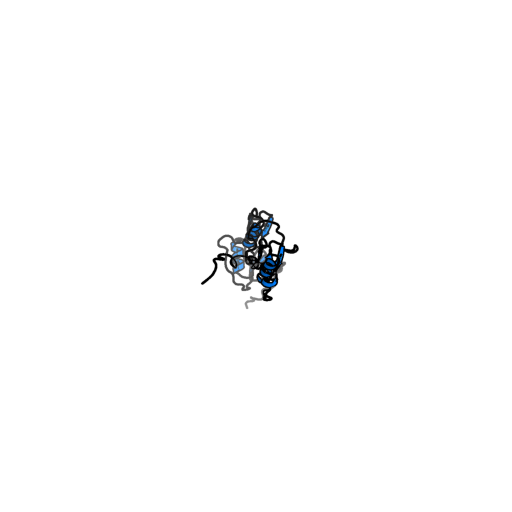1.00 83.69 95 CYS A C 1
ATOM 688 O O . CYS A 1 95 ? -7.533 -1.880 -0.491 1.00 83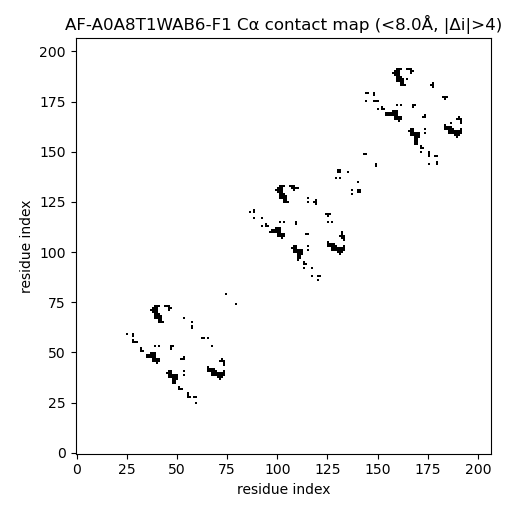.69 95 CYS A O 1
ATOM 690 N N . LEU A 1 96 ? -7.286 0.053 -1.623 1.00 85.06 96 LEU A N 1
ATOM 691 C CA . LEU A 1 96 ? -7.303 -0.576 -2.936 1.00 85.06 96 LEU A CA 1
ATOM 692 C C . LEU A 1 96 ? -6.094 -1.510 -3.065 1.00 85.06 96 LEU A C 1
ATOM 694 O O . LEU A 1 96 ? -5.019 -1.236 -2.526 1.00 85.06 96 LEU A O 1
ATOM 698 N N . THR A 1 97 ? -6.243 -2.585 -3.833 1.00 81.38 97 THR A N 1
ATOM 699 C CA . THR A 1 97 ? -5.158 -3.531 -4.139 1.00 81.38 97 THR A CA 1
ATOM 700 C C . THR A 1 97 ? -4.226 -3.021 -5.242 1.00 81.38 97 THR A C 1
ATOM 702 O O . THR A 1 97 ? -3.516 -3.805 -5.865 1.00 81.38 97 THR A O 1
ATOM 705 N N . VAL A 1 98 ? -4.236 -1.712 -5.514 1.00 87.00 98 VAL A N 1
ATOM 706 C CA . VAL A 1 98 ? -3.315 -1.082 -6.464 1.00 87.00 98 VAL A CA 1
ATOM 707 C C . VAL A 1 98 ? -1.905 -1.199 -5.900 1.00 87.00 98 VAL A C 1
ATOM 709 O O . VAL A 1 98 ? -1.649 -0.750 -4.781 1.00 87.00 98 VAL A O 1
ATOM 712 N N . TYR A 1 99 ? -1.011 -1.812 -6.669 1.00 89.50 99 TYR A N 1
ATOM 713 C CA . TYR A 1 99 ? 0.376 -2.006 -6.276 1.00 89.50 99 TYR A CA 1
ATOM 714 C C . TYR A 1 99 ? 1.216 -0.800 -6.708 1.00 89.50 99 TYR A C 1
ATOM 716 O O . TYR A 1 99 ? 1.520 -0.640 -7.884 1.00 89.50 99 TYR A O 1
ATOM 724 N N . ASN A 1 100 ? 1.546 0.054 -5.741 1.00 91.44 100 ASN A N 1
ATOM 725 C CA . ASN A 1 100 ? 2.407 1.231 -5.865 1.00 91.44 100 ASN A CA 1
ATOM 726 C C . ASN A 1 100 ? 3.333 1.247 -4.640 1.00 91.44 100 ASN A C 1
ATOM 728 O O . ASN A 1 100 ? 3.046 1.966 -3.677 1.00 91.44 100 ASN A O 1
ATOM 732 N N . PRO A 1 101 ? 4.368 0.392 -4.616 1.00 94.31 101 PRO A N 1
ATOM 733 C CA . PRO A 1 101 ? 5.048 0.021 -3.385 1.00 94.31 101 PRO A CA 1
ATOM 734 C C . PRO A 1 101 ? 5.774 1.195 -2.726 1.00 94.31 101 PRO A C 1
ATOM 736 O O . PRO A 1 101 ? 6.184 2.152 -3.386 1.00 94.31 101 PRO A O 1
ATOM 739 N N . VAL A 1 102 ? 5.936 1.113 -1.408 1.00 94.25 102 VAL A N 1
ATOM 740 C CA . VAL A 1 102 ? 6.700 2.068 -0.595 1.00 94.25 102 VAL A CA 1
ATOM 741 C C . VAL A 1 102 ? 7.530 1.326 0.449 1.00 94.25 102 VAL A C 1
ATOM 743 O O . VAL A 1 102 ? 7.091 0.303 0.976 1.00 94.25 102 VAL A O 1
ATOM 746 N N . CYS A 1 103 ? 8.703 1.857 0.782 1.00 94.81 103 CYS A N 1
ATOM 747 C CA . CYS A 1 103 ? 9.579 1.307 1.805 1.00 94.81 103 CYS A CA 1
ATOM 748 C C . CYS A 1 103 ? 9.349 2.019 3.142 1.00 94.81 103 CYS A C 1
ATOM 750 O O . CYS A 1 103 ? 9.435 3.249 3.220 1.00 94.81 103 CYS A O 1
ATOM 752 N N . GLY A 1 104 ? 9.035 1.256 4.189 1.00 96.25 104 GLY A N 1
ATOM 753 C CA . GLY A 1 104 ? 8.864 1.754 5.551 1.00 96.25 104 GLY A CA 1
ATOM 754 C C . GLY A 1 104 ? 10.183 1.900 6.315 1.00 96.25 104 GLY A C 1
ATOM 755 O O . GLY A 1 104 ? 11.201 1.304 5.968 1.00 96.25 104 GLY A O 1
ATOM 756 N N . SER A 1 105 ? 10.171 2.695 7.387 1.00 95.94 105 SER A N 1
ATOM 757 C CA . SER A 1 105 ? 11.319 2.886 8.292 1.00 95.94 105 SER A CA 1
ATOM 758 C C . SER A 1 105 ? 11.657 1.652 9.124 1.00 95.94 105 SER A C 1
ATOM 760 O O . SER A 1 105 ? 12.714 1.592 9.741 1.00 95.94 105 SER A O 1
ATOM 762 N N . ASP A 1 106 ? 10.765 0.669 9.122 1.00 94.50 106 ASP A N 1
ATOM 763 C CA . ASP A 1 106 ? 10.947 -0.682 9.644 1.00 94.50 106 ASP A CA 1
ATOM 764 C C . ASP A 1 106 ? 11.648 -1.628 8.648 1.00 94.50 106 ASP A C 1
ATOM 766 O O . ASP A 1 106 ? 11.865 -2.798 8.957 1.00 94.50 106 ASP A O 1
ATOM 770 N N . GLY A 1 107 ? 11.994 -1.141 7.450 1.00 93.69 107 GLY A N 1
ATOM 771 C CA . GLY A 1 107 ? 12.614 -1.931 6.389 1.00 93.69 107 GLY A CA 1
ATOM 772 C C . GLY A 1 107 ? 11.645 -2.859 5.650 1.00 93.69 107 GLY A C 1
ATOM 773 O O . GLY A 1 107 ? 12.101 -3.719 4.896 1.00 93.69 107 GLY A O 1
ATOM 774 N N . GLN A 1 108 ? 10.329 -2.706 5.844 1.00 95.50 108 GLN A N 1
ATOM 775 C CA . GLN A 1 108 ? 9.314 -3.506 5.158 1.00 95.50 108 GLN A CA 1
ATOM 776 C C . GLN A 1 108 ? 8.746 -2.776 3.937 1.00 95.50 108 GLN A C 1
ATOM 778 O O . GLN A 1 108 ? 8.454 -1.578 3.978 1.00 95.50 108 GLN A O 1
ATOM 783 N N . SER A 1 109 ? 8.547 -3.518 2.845 1.00 95.31 109 SER A N 1
ATOM 784 C CA . SER A 1 109 ? 7.818 -3.028 1.674 1.00 95.31 109 SER A CA 1
ATOM 785 C C . SER A 1 109 ? 6.317 -3.118 1.909 1.00 95.31 109 SER A C 1
ATOM 787 O O . SER A 1 109 ? 5.778 -4.177 2.232 1.00 95.31 109 SER A O 1
ATOM 789 N N . TYR A 1 110 ? 5.622 -2.019 1.663 1.00 93.88 110 TYR A N 1
ATOM 790 C CA . TYR A 1 110 ? 4.172 -1.948 1.705 1.00 93.88 110 TYR A CA 1
ATOM 791 C C . TYR A 1 110 ? 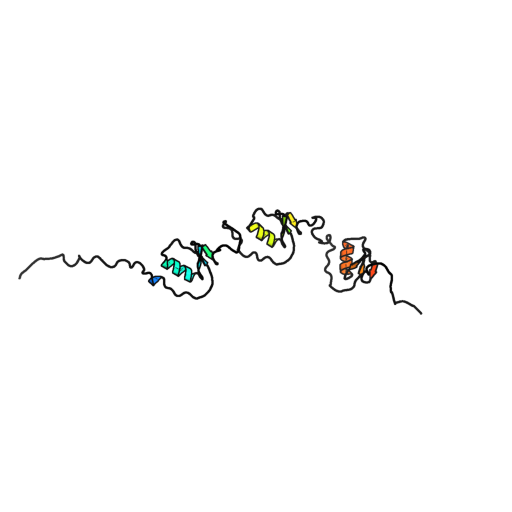3.652 -1.813 0.284 1.00 93.88 110 TYR A C 1
ATOM 793 O O . TYR A 1 110 ? 4.083 -0.926 -0.445 1.00 93.88 110 TYR A O 1
ATOM 801 N N . GLY A 1 111 ? 2.690 -2.657 -0.105 1.00 92.25 111 GLY A N 1
ATOM 802 C CA . GLY A 1 111 ? 2.179 -2.690 -1.481 1.00 92.25 111 GLY A CA 1
ATOM 803 C C . GLY A 1 111 ? 1.576 -1.367 -1.968 1.00 92.25 111 GLY A C 1
ATOM 804 O O . GLY A 1 111 ? 1.474 -1.158 -3.171 1.00 92.25 111 GLY A O 1
ATOM 805 N N . ASN A 1 112 ? 1.195 -0.471 -1.052 1.00 92.38 112 ASN A N 1
ATOM 806 C CA . ASN A 1 112 ? 0.911 0.929 -1.346 1.00 92.38 112 ASN A CA 1
ATOM 807 C C . ASN A 1 112 ? 0.946 1.817 -0.092 1.00 92.38 112 ASN A C 1
ATOM 809 O O . ASN A 1 112 ? 0.962 1.339 1.045 1.00 92.38 112 ASN A O 1
ATOM 813 N N . ASP A 1 113 ? 0.881 3.130 -0.321 1.00 92.06 113 ASP A N 1
ATOM 814 C CA . ASP A 1 113 ? 0.787 4.183 0.697 1.00 92.06 113 ASP A CA 1
ATOM 815 C C . ASP A 1 113 ? -0.314 3.943 1.749 1.00 92.06 113 ASP A C 1
ATOM 817 O O . ASP A 1 113 ? -0.141 4.266 2.929 1.00 92.06 113 ASP A O 1
ATOM 821 N N . CYS A 1 114 ? -1.464 3.395 1.340 1.00 92.50 114 CYS A N 1
ATOM 822 C CA . CYS A 1 114 ? -2.572 3.113 2.255 1.00 92.50 114 CYS A CA 1
ATOM 823 C C . CYS A 1 114 ? -2.204 1.997 3.234 1.00 92.50 114 CYS A C 1
ATOM 825 O O . CYS A 1 114 ? -2.436 2.132 4.436 1.00 92.50 114 CYS A O 1
ATOM 827 N N . LEU A 1 115 ? -1.567 0.930 2.743 1.00 92.06 115 LEU A N 1
ATOM 828 C CA . LEU A 1 115 ? -1.111 -0.180 3.575 1.00 92.06 115 LEU A CA 1
ATOM 829 C C . LEU A 1 115 ? -0.056 0.270 4.599 1.00 92.06 115 LEU A C 1
ATOM 831 O O . LEU A 1 115 ? -0.141 -0.141 5.755 1.00 92.06 115 LEU A O 1
ATOM 835 N N . LEU A 1 116 ? 0.857 1.174 4.225 1.00 93.06 116 LEU A N 1
ATOM 836 C CA . LEU A 1 116 ? 1.822 1.767 5.163 1.00 93.06 116 LEU A CA 1
ATOM 837 C C . LEU A 1 116 ? 1.131 2.632 6.231 1.00 93.06 116 LEU A C 1
ATOM 839 O O . LEU A 1 116 ? 1.463 2.563 7.412 1.00 93.06 116 LEU A O 1
ATOM 843 N N . LYS A 1 117 ? 0.130 3.441 5.855 1.00 90.19 117 LYS A N 1
ATOM 844 C CA . LYS A 1 117 ? -0.668 4.228 6.818 1.00 90.19 117 LYS A CA 1
ATOM 845 C C . LYS A 1 117 ? -1.443 3.343 7.789 1.00 90.19 117 LYS A C 1
ATOM 847 O O . LYS A 1 117 ? -1.498 3.658 8.974 1.00 90.19 117 LYS A O 1
ATOM 852 N N . ARG A 1 118 ? -2.001 2.237 7.300 1.00 88.56 118 ARG A N 1
ATOM 853 C CA . ARG A 1 118 ? -2.691 1.254 8.136 1.00 88.56 118 ARG A CA 1
ATOM 854 C C . ARG A 1 118 ? -1.735 0.611 9.137 1.00 88.56 118 ARG A C 1
ATOM 856 O O . ARG A 1 118 ? -2.078 0.503 10.307 1.00 88.56 118 ARG A O 1
ATOM 863 N N . ALA A 1 119 ? -0.533 0.239 8.701 1.00 88.81 119 ALA A N 1
ATOM 864 C CA . ALA A 1 119 ? 0.496 -0.300 9.588 1.00 88.81 119 ALA A CA 1
ATOM 865 C C . ALA A 1 119 ? 0.950 0.717 10.645 1.00 88.81 119 ALA A C 1
ATOM 867 O O . ALA A 1 119 ? 1.072 0.366 11.815 1.00 88.81 119 ALA A O 1
ATOM 868 N N . ARG A 1 120 ? 1.063 2.000 10.277 1.00 89.69 120 ARG A N 1
ATOM 869 C CA . ARG A 1 120 ? 1.383 3.088 11.215 1.00 89.69 120 ARG A CA 1
ATOM 870 C C . ARG A 1 120 ? 0.348 3.267 12.329 1.00 89.69 120 ARG A C 1
ATOM 872 O O . ARG A 1 120 ? 0.647 3.834 13.371 1.00 89.69 120 ARG A O 1
ATOM 879 N N . CYS A 1 121 ? -0.875 2.783 12.130 1.00 84.44 121 CYS A N 1
ATOM 880 C CA . CYS A 1 121 ? -1.865 2.766 13.201 1.00 84.44 121 CYS A CA 1
ATOM 881 C C . CYS A 1 121 ? -1.441 1.834 14.354 1.00 84.44 121 CYS A C 1
ATOM 883 O O . CYS A 1 121 ? -1.679 2.149 15.515 1.00 84.44 121 CYS A O 1
ATOM 885 N N . PHE A 1 122 ? -0.764 0.724 14.037 1.00 82.88 122 PHE A N 1
ATOM 886 C CA . PHE A 1 122 ? -0.210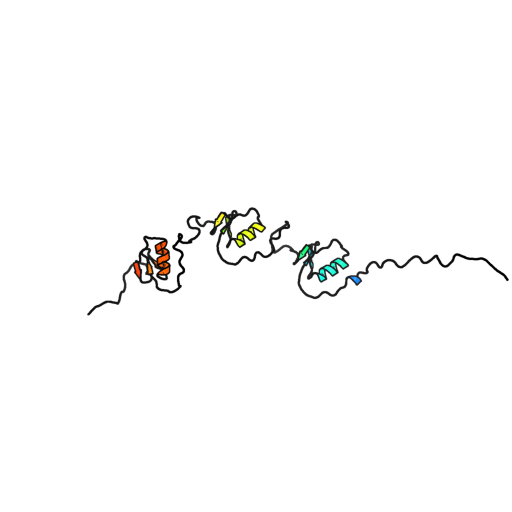 -0.211 15.020 1.00 82.88 122 PHE A CA 1
ATOM 887 C C . PHE A 1 122 ? 1.177 0.212 15.517 1.00 82.88 122 PHE A C 1
ATOM 889 O O . PHE A 1 122 ? 1.514 -0.043 16.670 1.00 82.88 122 PHE A O 1
ATOM 896 N N . ASP A 1 123 ? 1.956 0.883 14.668 1.00 87.81 123 ASP A N 1
ATOM 897 C CA . ASP A 1 123 ? 3.246 1.478 15.018 1.00 87.81 123 ASP A CA 1
ATOM 898 C C . ASP A 1 123 ? 3.293 2.965 14.620 1.00 87.81 123 ASP A C 1
ATOM 900 O O . ASP A 1 123 ? 3.664 3.296 13.489 1.00 87.81 123 ASP A O 1
ATOM 904 N N . PRO A 1 124 ? 2.962 3.895 15.536 1.00 87.69 124 PRO A N 1
ATOM 905 C CA . PRO A 1 124 ? 2.977 5.330 15.250 1.00 87.69 124 PRO A CA 1
ATOM 906 C C . PRO A 1 124 ? 4.345 5.887 14.836 1.00 87.69 124 PRO A C 1
ATOM 908 O O . PRO A 1 124 ? 4.408 6.995 14.302 1.00 87.69 124 PRO A O 1
ATOM 911 N N . THR A 1 125 ? 5.433 5.149 15.081 1.00 91.69 125 THR A N 1
ATOM 912 C CA . THR A 1 125 ? 6.792 5.556 14.702 1.00 91.69 125 THR A CA 1
ATOM 913 C C . THR A 1 125 ? 7.136 5.206 13.254 1.00 91.69 125 THR A C 1
ATOM 915 O O . THR A 1 125 ? 8.093 5.753 12.702 1.00 91.69 125 THR A O 1
ATOM 918 N N . LEU A 1 126 ? 6.327 4.360 12.606 1.00 95.12 126 LEU A N 1
ATOM 919 C CA . LEU A 1 126 ? 6.513 3.957 11.221 1.00 95.12 126 LEU A CA 1
ATOM 920 C C . LEU A 1 126 ? 6.356 5.145 10.262 1.00 95.12 126 LEU A C 1
ATOM 922 O O . LEU A 1 126 ? 5.298 5.772 10.147 1.00 95.12 126 LEU A O 1
ATOM 926 N N . THR A 1 127 ? 7.408 5.411 9.498 1.00 95.00 127 THR A N 1
ATOM 927 C CA . THR A 1 127 ? 7.448 6.438 8.452 1.00 95.00 127 THR A CA 1
ATOM 928 C C . THR A 1 127 ? 7.790 5.815 7.102 1.00 95.00 127 THR A C 1
ATOM 930 O O . THR A 1 127 ? 8.265 4.687 7.032 1.00 95.00 127 THR A O 1
ATOM 933 N N . MET A 1 128 ? 7.510 6.523 6.008 1.00 94.31 128 MET A N 1
ATOM 934 C CA . MET A 1 128 ? 7.994 6.124 4.684 1.00 94.31 128 MET A CA 1
ATOM 935 C C . MET A 1 128 ? 9.437 6.611 4.523 1.00 94.31 128 MET A C 1
ATOM 937 O O . MET A 1 128 ? 9.697 7.795 4.725 1.00 94.31 128 MET A O 1
ATOM 941 N N . VAL A 1 129 ? 10.342 5.722 4.117 1.00 94.19 129 VAL A N 1
ATOM 942 C CA . VAL A 1 129 ? 11.727 6.054 3.750 1.00 94.19 129 VAL A CA 1
ATOM 943 C C . VAL A 1 129 ? 11.790 6.514 2.297 1.00 94.19 129 VAL A C 1
ATOM 945 O O . VAL A 1 129 ? 12.303 7.592 2.014 1.00 94.19 129 VAL A O 1
ATOM 948 N N . HIS A 1 130 ? 11.251 5.715 1.371 1.00 91.00 130 HIS A N 1
ATOM 949 C CA . HIS A 1 130 ? 11.201 6.042 -0.055 1.00 91.00 130 HIS A CA 1
ATOM 950 C C . HIS A 1 130 ? 10.039 5.329 -0.764 1.00 91.00 130 HIS A C 1
ATOM 952 O O . HIS A 1 130 ? 9.432 4.405 -0.222 1.00 91.00 130 HIS A O 1
ATOM 958 N N . ARG A 1 131 ? 9.721 5.763 -1.991 1.00 89.56 131 ARG A N 1
ATOM 959 C CA . ARG A 1 131 ? 8.815 5.037 -2.897 1.00 89.56 131 ARG A CA 1
ATOM 960 C C . ARG A 1 131 ? 9.550 3.861 -3.545 1.00 89.56 131 ARG A C 1
ATOM 962 O O . ARG A 1 131 ? 10.757 3.940 -3.757 1.00 89.56 131 ARG A O 1
ATOM 969 N N . GLY A 1 132 ? 8.822 2.807 -3.889 1.00 88.00 132 GLY A N 1
ATOM 970 C CA . GLY A 1 132 ? 9.382 1.523 -4.306 1.00 88.00 132 GLY A CA 1
ATOM 971 C C . GLY A 1 132 ? 9.529 0.548 -3.137 1.00 88.00 132 GLY A C 1
ATOM 972 O O . GLY A 1 132 ? 9.418 0.932 -1.974 1.00 88.00 132 GLY A O 1
ATOM 973 N N . ASP A 1 133 ? 9.774 -0.721 -3.445 1.00 91.44 133 ASP A N 1
ATOM 974 C CA . ASP A 1 133 ? 10.064 -1.742 -2.438 1.00 91.44 133 ASP A CA 1
ATOM 975 C C . ASP A 1 133 ? 11.399 -1.465 -1.735 1.00 91.44 133 ASP A C 1
ATOM 977 O O . ASP A 1 133 ? 12.350 -0.970 -2.343 1.00 91.44 133 ASP A O 1
ATOM 981 N N . CYS A 1 134 ? 11.514 -1.828 -0.461 1.00 92.12 134 CYS A N 1
ATOM 982 C CA . CYS A 1 134 ? 12.790 -1.783 0.240 1.00 92.12 134 CYS A CA 1
ATOM 983 C C . CYS A 1 134 ? 13.849 -2.629 -0.484 1.00 92.12 134 CYS A C 1
ATOM 985 O O . CYS A 1 134 ? 13.560 -3.699 -1.019 1.00 92.12 134 CYS A O 1
ATOM 987 N N . GLY A 1 135 ? 15.092 -2.147 -0.504 1.00 83.75 135 GLY A N 1
ATOM 988 C CA . GLY A 1 135 ? 16.199 -2.822 -1.188 1.00 83.75 135 GLY A CA 1
ATOM 989 C C . GLY A 1 135 ? 16.225 -2.629 -2.709 1.00 83.75 135 GLY A C 1
ATOM 990 O O . GLY A 1 135 ? 17.204 -3.024 -3.340 1.00 83.75 135 GLY A O 1
ATOM 991 N N . SER A 1 136 ? 15.216 -1.977 -3.301 1.00 74.62 136 SER A N 1
ATOM 992 C CA . SER A 1 136 ? 15.370 -1.397 -4.637 1.00 74.62 136 SER A CA 1
ATOM 993 C C . SER A 1 136 ? 16.300 -0.183 -4.548 1.00 74.62 136 SER A C 1
ATOM 995 O O . SER A 1 136 ? 16.201 0.626 -3.625 1.00 74.62 136 SER A O 1
ATOM 997 N N . ASN A 1 137 ? 17.270 -0.087 -5.460 1.00 60.75 137 ASN A N 1
ATOM 998 C CA . ASN A 1 137 ? 18.222 1.019 -5.461 1.00 60.75 137 ASN A CA 1
ATOM 999 C C . ASN A 1 137 ? 17.431 2.326 -5.692 1.00 60.75 137 ASN A C 1
ATOM 1001 O O . ASN A 1 137 ? 16.733 2.400 -6.710 1.00 60.75 137 ASN A O 1
ATOM 1005 N N . PRO A 1 138 ? 17.495 3.343 -4.807 1.00 54.00 138 PRO A N 1
ATOM 1006 C CA . PRO A 1 138 ? 16.729 4.587 -4.951 1.00 54.00 138 PRO A CA 1
ATOM 1007 C C . PRO A 1 138 ? 17.043 5.362 -6.241 1.00 54.00 138 PRO A C 1
ATOM 1009 O O . PRO A 1 138 ? 16.257 6.209 -6.645 1.00 54.00 138 PRO A O 1
ATOM 1012 N N . GLU A 1 139 ? 18.135 5.029 -6.934 1.00 53.19 139 GLU A N 1
ATOM 1013 C CA . GLU A 1 139 ? 18.465 5.535 -8.276 1.00 53.19 139 GLU A CA 1
ATOM 1014 C C . GLU A 1 139 ? 17.647 4.887 -9.411 1.00 53.19 139 GLU A C 1
ATOM 1016 O O . GLU A 1 139 ? 17.662 5.359 -10.542 1.00 53.19 139 GLU A O 1
ATOM 1021 N N . THR A 1 140 ? 16.918 3.810 -9.120 1.00 53.22 140 THR A N 1
ATOM 1022 C CA . THR A 1 140 ? 16.067 3.065 -10.071 1.00 53.22 140 THR A CA 1
ATOM 1023 C C . THR A 1 140 ? 14.607 2.970 -9.611 1.00 53.22 140 THR A C 1
ATOM 1025 O O . THR A 1 140 ? 13.781 2.318 -10.251 1.00 53.22 140 THR A O 1
ATOM 1028 N N . GLY A 1 141 ? 14.282 3.609 -8.482 1.00 50.69 141 GLY A N 1
ATOM 1029 C CA . GLY A 1 141 ? 12.951 3.627 -7.890 1.00 50.69 141 GLY A CA 1
ATOM 1030 C C . GLY A 1 141 ? 12.020 4.540 -8.679 1.00 50.69 141 GLY A C 1
ATOM 1031 O O . GLY A 1 141 ? 12.045 5.751 -8.492 1.00 50.69 141 GLY A O 1
ATOM 1032 N N . SER A 1 142 ? 11.172 3.920 -9.503 1.00 48.97 142 SER A N 1
ATOM 1033 C CA . SER A 1 142 ? 10.295 4.516 -10.519 1.00 48.97 142 SER A CA 1
ATOM 1034 C C . SER A 1 142 ? 10.976 4.626 -11.884 1.00 48.97 142 SER A C 1
ATOM 1036 O O . SER A 1 142 ? 11.592 5.631 -12.221 1.00 48.97 142 SER A O 1
ATOM 1038 N N . LEU A 1 143 ? 10.738 3.624 -12.737 1.00 50.88 143 LEU A N 1
ATOM 1039 C CA . LEU A 1 143 ? 10.647 3.838 -14.184 1.00 50.88 143 LEU A CA 1
ATOM 1040 C C . LEU A 1 143 ? 9.408 4.705 -14.481 1.00 50.88 143 LEU A C 1
ATOM 1042 O O . LEU A 1 143 ? 8.527 4.298 -15.227 1.00 50.88 143 LEU A O 1
ATOM 1046 N N . SER A 1 144 ? 9.290 5.871 -13.852 1.00 53.31 144 SER A N 1
ATOM 1047 C CA . SER A 1 144 ? 8.656 6.999 -14.511 1.00 53.31 144 SER A CA 1
ATOM 1048 C C . SER A 1 144 ? 9.723 7.482 -15.480 1.00 53.31 144 SER A C 1
ATOM 1050 O O . SER A 1 144 ? 10.779 7.927 -15.011 1.00 53.31 144 SER A O 1
ATOM 1052 N N . PRO A 1 145 ? 9.534 7.295 -16.795 1.00 57.25 145 PRO A N 1
ATOM 1053 C CA . PRO A 1 145 ? 10.382 7.919 -17.784 1.00 57.25 145 PRO A CA 1
ATOM 1054 C C . PRO A 1 145 ? 10.732 9.364 -17.378 1.00 57.25 145 PRO A C 1
ATOM 1056 O O . PRO A 1 145 ? 9.845 10.060 -16.880 1.00 57.25 145 PRO A O 1
ATOM 1059 N N . PRO A 1 146 ? 11.987 9.838 -17.537 1.00 62.84 146 PRO A N 1
ATOM 1060 C CA . PRO A 1 146 ? 12.322 11.257 -17.529 1.00 62.84 146 PRO A CA 1
ATOM 1061 C C . PRO A 1 146 ? 11.196 12.098 -18.132 1.00 62.84 146 PRO A C 1
ATOM 1063 O O . PRO A 1 146 ? 10.613 11.718 -19.155 1.00 62.84 146 PRO A O 1
ATOM 1066 N N . GLU A 1 147 ? 10.871 13.207 -17.459 1.00 62.25 147 GLU A N 1
ATOM 1067 C CA . GLU A 1 147 ? 9.741 14.064 -17.819 1.00 62.25 147 GLU A CA 1
ATOM 1068 C C . GLU A 1 147 ? 9.716 14.321 -19.334 1.00 62.25 147 GLU A C 1
ATOM 1070 O O . GLU A 1 147 ? 10.676 14.828 -19.911 1.00 62.25 147 GLU A O 1
ATOM 1075 N N . GLY A 1 148 ? 8.613 13.938 -19.985 1.00 71.88 148 GLY A N 1
ATOM 1076 C CA . GLY A 1 148 ? 8.425 14.080 -21.435 1.00 71.88 148 GLY A CA 1
ATOM 1077 C C . GLY A 1 148 ? 8.543 12.790 -22.254 1.00 71.88 148 GLY A C 1
ATOM 1078 O O . GLY A 1 148 ? 8.138 12.785 -23.418 1.00 71.88 148 GLY A O 1
ATOM 1079 N N . CYS A 1 149 ? 9.010 11.688 -21.663 1.00 81.94 149 CYS A N 1
ATOM 1080 C CA . CYS A 1 149 ? 9.037 10.373 -22.314 1.00 81.94 149 CYS A CA 1
ATOM 1081 C C . CYS A 1 149 ? 7.793 9.510 -22.015 1.00 81.94 149 CYS A C 1
ATOM 1083 O O . CYS A 1 149 ? 7.601 8.468 -22.645 1.00 81.94 149 CYS A O 1
ATOM 1085 N N . ASP A 1 150 ? 6.926 9.957 -21.100 1.00 78.62 150 ASP A N 1
ATOM 1086 C CA . ASP A 1 150 ? 5.646 9.318 -20.782 1.00 78.62 150 ASP A CA 1
ATOM 1087 C C . ASP A 1 150 ? 4.661 9.441 -21.945 1.00 78.62 150 ASP A C 1
ATOM 1089 O O . ASP A 1 150 ? 4.176 10.525 -22.282 1.00 78.62 150 ASP A O 1
ATOM 1093 N N . ARG A 1 151 ? 4.346 8.309 -22.579 1.00 82.88 151 ARG A N 1
ATOM 1094 C CA . ARG A 1 151 ? 3.400 8.240 -23.698 1.00 82.88 151 ARG A CA 1
ATOM 1095 C C . ARG A 1 151 ? 2.491 7.030 -23.534 1.00 82.88 151 ARG A C 1
ATOM 1097 O O . ARG A 1 151 ? 2.941 5.948 -23.176 1.00 82.88 151 ARG A O 1
ATOM 1104 N N . LEU A 1 152 ? 1.204 7.208 -23.829 1.00 88.06 152 LEU A N 1
ATOM 1105 C CA . LEU A 1 152 ? 0.256 6.097 -23.907 1.00 88.06 152 LEU A CA 1
ATOM 1106 C C . LEU A 1 152 ? 0.462 5.355 -25.229 1.00 88.06 152 LEU A C 1
ATOM 1108 O O . LEU A 1 152 ? 0.368 5.960 -26.299 1.00 88.06 152 LEU A O 1
ATOM 1112 N N . CYS A 1 153 ? 0.720 4.052 -25.148 1.00 91.44 153 CYS A N 1
ATOM 1113 C CA . CYS A 1 153 ? 0.866 3.181 -26.308 1.00 91.44 153 CYS A CA 1
ATOM 1114 C C . CYS A 1 153 ? -0.337 2.251 -26.451 1.00 91.44 153 CYS A C 1
ATOM 1116 O O . CYS A 1 153 ? -0.907 1.786 -25.466 1.00 91.44 153 CYS A O 1
ATOM 1118 N N . THR A 1 154 ? -0.711 1.968 -27.695 1.00 92.88 154 THR A N 1
ATOM 1119 C CA . THR A 1 154 ? -1.627 0.874 -28.028 1.00 92.88 154 THR A CA 1
ATOM 1120 C C . THR A 1 154 ? -0.924 -0.470 -27.807 1.00 92.88 154 THR A C 1
ATOM 1122 O O . THR A 1 154 ? 0.304 -0.548 -27.842 1.00 92.88 154 THR A O 1
ATOM 1125 N N . GLU A 1 155 ? -1.685 -1.550 -27.623 1.00 92.25 155 GLU A N 1
ATOM 1126 C CA . GLU A 1 155 ? -1.143 -2.920 -27.535 1.00 92.25 155 GLU A CA 1
ATOM 1127 C C . GLU A 1 155 ? -1.061 -3.618 -28.906 1.00 92.25 155 GLU A C 1
ATOM 1129 O O . GLU A 1 155 ? -1.029 -4.845 -28.999 1.00 92.25 155 GLU A O 1
ATOM 1134 N N . GLU A 1 156 ? -1.038 -2.856 -30.006 1.00 94.94 156 GLU A N 1
ATOM 1135 C CA . GLU A 1 156 ? -0.839 -3.450 -31.328 1.00 94.94 156 GLU A CA 1
ATOM 1136 C C . GLU A 1 156 ? 0.547 -4.099 -31.402 1.00 94.94 156 GLU A C 1
ATOM 1138 O O . GLU A 1 156 ? 1.531 -3.522 -30.940 1.00 94.94 156 GLU A O 1
ATOM 1143 N N . PHE A 1 157 ? 0.635 -5.295 -31.980 1.00 95.75 157 PHE A N 1
ATOM 1144 C CA . PHE A 1 157 ? 1.897 -6.018 -32.077 1.00 95.75 157 PHE A CA 1
ATOM 1145 C C . PHE A 1 157 ? 2.546 -5.785 -33.449 1.00 95.75 157 PHE A C 1
ATOM 1147 O O . PHE A 1 157 ? 2.225 -6.460 -34.428 1.00 95.75 157 PHE A O 1
ATOM 1154 N N . ARG A 1 158 ? 3.457 -4.807 -33.519 1.00 96.88 158 ARG A N 1
ATOM 1155 C CA . ARG A 1 158 ? 4.222 -4.402 -34.715 1.00 96.88 158 ARG A CA 1
ATOM 1156 C C . ARG A 1 158 ? 5.709 -4.291 -34.359 1.00 96.88 158 ARG A C 1
ATOM 1158 O O . ARG A 1 158 ? 6.217 -3.180 -34.216 1.00 96.88 158 ARG A O 1
ATOM 1165 N N . PRO A 1 159 ? 6.390 -5.424 -34.136 1.00 96.94 159 PRO A N 1
ATOM 1166 C CA . PRO A 1 159 ? 7.633 -5.443 -33.385 1.00 96.94 159 PRO A CA 1
ATOM 1167 C C . PRO A 1 159 ? 8.784 -4.727 -34.092 1.00 96.94 159 PRO A C 1
ATOM 1169 O O . PRO A 1 159 ? 8.867 -4.730 -35.319 1.00 96.94 159 PRO A O 1
ATOM 1172 N N . ILE A 1 160 ? 9.693 -4.171 -33.296 1.00 96.81 160 ILE A N 1
ATOM 1173 C CA . ILE A 1 160 ? 10.951 -3.565 -33.742 1.00 96.81 160 ILE A CA 1
ATOM 1174 C C . ILE A 1 160 ? 12.097 -4.190 -32.949 1.00 96.81 160 ILE A C 1
ATOM 1176 O O . ILE A 1 160 ? 12.001 -4.310 -31.726 1.00 96.81 160 ILE A O 1
ATOM 1180 N N . CYS A 1 161 ? 13.188 -4.545 -33.624 1.00 97.25 161 CYS A N 1
ATOM 1181 C CA . CYS A 1 161 ? 14.423 -4.941 -32.969 1.00 97.25 161 CYS A CA 1
ATOM 1182 C C . CYS A 1 161 ? 15.305 -3.705 -32.777 1.00 97.25 161 CYS A C 1
ATOM 1184 O O . CYS A 1 161 ? 15.646 -3.025 -33.749 1.00 97.25 161 CYS A O 1
ATOM 1186 N N . GLY A 1 162 ? 15.648 -3.391 -31.528 1.00 96.31 162 GLY A N 1
ATOM 1187 C CA . GLY A 1 162 ? 16.567 -2.307 -31.196 1.00 96.31 162 GLY A CA 1
ATOM 1188 C C . GLY A 1 162 ? 18.030 -2.689 -31.403 1.00 96.31 162 GLY A C 1
ATOM 1189 O O . GLY A 1 162 ? 18.392 -3.866 -31.457 1.00 96.31 162 GLY A O 1
ATOM 1190 N N . SER A 1 163 ? 18.898 -1.682 -31.491 1.00 95.69 163 SER A N 1
ATOM 1191 C CA . SER A 1 163 ? 20.357 -1.850 -31.543 1.00 95.69 163 SER A CA 1
ATOM 1192 C C . SER A 1 163 ? 20.946 -2.475 -30.273 1.00 95.69 163 SER A C 1
ATOM 1194 O O . SER A 1 163 ? 22.091 -2.913 -30.279 1.00 95.69 163 SER A O 1
ATOM 1196 N N . ASP A 1 164 ? 20.166 -2.525 -29.195 1.00 94.00 164 ASP A N 1
ATOM 1197 C CA . ASP A 1 164 ? 20.461 -3.208 -27.935 1.00 94.00 164 ASP A CA 1
ATOM 1198 C C . ASP A 1 164 ? 20.060 -4.698 -27.937 1.00 94.00 164 ASP A C 1
ATOM 1200 O O . ASP A 1 164 ? 20.263 -5.400 -26.948 1.00 94.00 164 ASP A O 1
ATOM 1204 N N . GLY A 1 165 ? 19.503 -5.199 -29.045 1.00 93.44 165 GLY A N 1
ATOM 1205 C CA . GLY A 1 165 ? 19.036 -6.579 -29.169 1.00 93.44 165 GLY A CA 1
ATOM 1206 C C . GLY A 1 165 ? 17.708 -6.854 -28.459 1.00 93.44 165 GLY A C 1
ATOM 1207 O O . GLY A 1 165 ? 17.318 -8.019 -28.333 1.00 93.44 165 GLY A O 1
ATOM 1208 N N . VAL A 1 166 ? 16.995 -5.814 -28.012 1.00 94.56 166 VAL A N 1
ATOM 1209 C CA . VAL A 1 166 ? 15.679 -5.933 -27.378 1.00 94.56 166 VAL A CA 1
ATOM 1210 C C . VAL A 1 166 ? 14.573 -5.826 -28.425 1.00 94.56 166 VAL A C 1
ATOM 1212 O O . VAL A 1 166 ? 14.601 -4.997 -29.333 1.00 94.56 166 VAL A O 1
ATOM 1215 N N . THR A 1 167 ? 13.565 -6.692 -28.299 1.00 95.50 167 THR A N 1
ATOM 1216 C CA . THR A 1 167 ? 12.345 -6.607 -29.109 1.00 95.50 167 THR A CA 1
ATOM 1217 C C . THR A 1 167 ? 11.334 -5.699 -28.433 1.00 95.50 167 THR A C 1
ATOM 1219 O O . THR A 1 167 ? 10.818 -6.027 -27.366 1.00 95.50 167 THR A O 1
ATOM 1222 N N . TYR A 1 168 ? 10.977 -4.612 -29.099 1.00 95.81 168 TYR A N 1
ATOM 1223 C CA . TYR A 1 168 ? 9.925 -3.702 -28.672 1.00 95.81 168 TYR A CA 1
ATOM 1224 C C . TYR A 1 168 ? 8.617 -4.095 -29.345 1.00 95.81 168 TYR A C 1
ATOM 1226 O O . TYR A 1 168 ? 8.594 -4.344 -30.547 1.00 95.81 168 TYR A O 1
ATOM 1234 N N . GLY A 1 169 ? 7.526 -4.176 -28.577 1.00 95.31 169 GLY A N 1
ATOM 1235 C CA . GLY A 1 169 ? 6.242 -4.694 -29.066 1.00 95.31 169 GLY A CA 1
ATOM 1236 C C . GLY A 1 169 ? 5.641 -3.884 -30.217 1.00 95.31 169 GLY A C 1
ATOM 1237 O O . GLY A 1 169 ? 4.972 -4.458 -31.077 1.00 95.31 169 GLY A O 1
ATOM 1238 N N . ASN A 1 170 ? 5.912 -2.575 -30.256 1.00 95.50 170 ASN A N 1
ATOM 1239 C CA . ASN A 1 170 ? 5.518 -1.677 -31.338 1.00 95.50 170 ASN A CA 1
ATOM 1240 C C . ASN A 1 170 ? 6.379 -0.399 -31.395 1.00 95.50 170 ASN A C 1
ATOM 1242 O O . ASN A 1 170 ? 7.177 -0.159 -30.481 1.00 95.50 170 ASN A O 1
ATOM 1246 N N . PRO A 1 171 ? 6.214 0.442 -32.440 1.00 95.88 171 PRO A N 1
ATOM 1247 C CA . PRO A 1 171 ? 6.972 1.683 -32.580 1.00 95.88 171 PRO A CA 1
ATOM 1248 C C . PRO A 1 171 ? 6.789 2.667 -31.420 1.00 95.88 171 PRO A C 1
ATOM 1250 O O . PRO A 1 171 ? 7.705 3.429 -31.125 1.00 95.88 171 PRO A O 1
ATOM 1253 N N . CYS A 1 172 ? 5.636 2.651 -30.742 1.00 95.62 172 CYS A N 1
ATOM 1254 C CA . CYS A 1 172 ? 5.405 3.511 -29.585 1.00 95.62 172 CYS A CA 1
ATOM 1255 C C . CYS A 1 172 ? 6.286 3.090 -28.400 1.00 95.62 172 CYS A C 1
ATOM 1257 O O . CYS A 1 172 ? 7.003 3.925 -27.853 1.00 95.62 172 CYS A O 1
ATOM 1259 N N . PHE A 1 173 ? 6.321 1.793 -28.067 1.00 94.62 173 PHE A N 1
ATOM 1260 C CA . PHE A 1 173 ? 7.203 1.273 -27.015 1.00 94.62 173 PHE A CA 1
ATOM 1261 C C . PHE A 1 173 ? 8.690 1.469 -27.342 1.00 94.62 173 PHE A C 1
ATOM 1263 O O . PHE A 1 173 ? 9.467 1.794 -26.445 1.00 94.62 173 PHE A O 1
ATOM 1270 N N . PHE A 1 174 ? 9.086 1.338 -28.615 1.00 95.44 174 PHE A N 1
ATOM 1271 C CA . PHE A 1 174 ? 10.444 1.682 -29.053 1.00 95.44 174 PHE A CA 1
ATOM 1272 C C . PHE A 1 174 ? 10.741 3.176 -28.853 1.00 95.44 174 PHE A C 1
ATOM 1274 O O . PHE A 1 174 ? 11.794 3.531 -28.335 1.00 95.44 174 PHE A O 1
ATOM 1281 N N . GLY A 1 175 ? 9.805 4.060 -29.212 1.00 92.94 175 GLY A N 1
ATOM 1282 C CA . GLY A 1 175 ? 9.957 5.508 -29.052 1.00 92.94 175 GLY A CA 1
ATOM 1283 C C . GLY A 1 175 ? 10.096 5.951 -27.594 1.00 92.94 175 GLY A C 1
ATOM 1284 O O . GLY A 1 175 ? 10.880 6.853 -27.310 1.00 92.94 175 GLY A O 1
ATOM 1285 N N . ILE A 1 176 ? 9.399 5.292 -26.660 1.00 92.00 176 ILE A N 1
ATOM 1286 C CA . ILE A 1 176 ? 9.616 5.511 -25.222 1.00 92.00 176 ILE A CA 1
ATOM 1287 C C . ILE A 1 176 ? 11.052 5.124 -24.861 1.00 92.00 176 ILE A C 1
ATOM 1289 O O . ILE A 1 176 ? 11.770 5.930 -24.282 1.00 92.00 176 ILE A O 1
ATOM 1293 N N . ALA A 1 177 ? 11.511 3.937 -25.262 1.00 91.75 177 ALA A N 1
ATOM 1294 C CA . ALA A 1 177 ? 12.866 3.480 -24.963 1.00 91.75 177 ALA A CA 1
ATOM 1295 C C . ALA A 1 177 ? 13.964 4.355 -25.593 1.00 91.75 177 ALA A C 1
ATOM 1297 O O . ALA A 1 177 ? 14.983 4.601 -24.955 1.00 91.75 177 ALA A O 1
ATOM 1298 N N . GLN A 1 178 ? 13.750 4.877 -26.801 1.00 93.06 178 GLN A N 1
ATOM 1299 C CA . GLN A 1 178 ? 14.669 5.810 -27.455 1.00 93.06 178 GLN A CA 1
ATOM 1300 C C . GLN A 1 178 ? 14.686 7.184 -26.771 1.00 93.06 178 GLN A C 1
ATOM 1302 O O . GLN A 1 178 ? 15.722 7.834 -26.720 1.00 93.06 178 GLN A O 1
ATOM 1307 N N . CYS A 1 179 ? 13.560 7.618 -26.204 1.00 91.69 179 CYS A N 1
ATOM 1308 C CA . CYS A 1 179 ? 13.505 8.826 -25.382 1.00 91.69 179 CYS A CA 1
ATOM 1309 C C . CYS A 1 179 ? 14.299 8.656 -24.072 1.00 91.69 179 CYS A C 1
ATOM 1311 O O . CYS A 1 179 ? 14.954 9.587 -23.618 1.00 91.69 179 CYS A O 1
ATOM 1313 N N . LEU A 1 180 ? 14.292 7.447 -23.494 1.00 88.31 180 LEU A N 1
ATOM 1314 C CA . LEU A 1 180 ? 15.109 7.091 -22.324 1.00 88.31 180 LEU A CA 1
ATOM 1315 C C . LEU A 1 180 ? 16.598 6.943 -22.656 1.00 88.31 180 LEU A C 1
ATOM 1317 O O . LEU A 1 180 ? 17.457 7.204 -21.816 1.00 88.31 180 LEU A O 1
ATOM 1321 N N . ASN A 1 181 ? 16.897 6.470 -23.862 1.00 90.56 181 ASN A N 1
ATOM 1322 C CA . ASN A 1 181 ? 18.240 6.211 -24.346 1.00 90.56 181 ASN A CA 1
ATOM 1323 C C . ASN A 1 181 ? 18.387 6.751 -25.772 1.00 90.56 181 ASN A C 1
ATOM 1325 O O . ASN A 1 181 ? 18.125 6.039 -26.741 1.00 90.56 181 ASN A O 1
ATOM 1329 N N . GLU A 1 182 ? 18.881 7.983 -25.898 1.00 89.19 182 GLU A N 1
ATOM 1330 C CA . GLU A 1 182 ? 19.054 8.665 -27.190 1.00 89.19 182 GLU A CA 1
ATOM 1331 C C . GLU A 1 182 ? 19.997 7.922 -28.157 1.00 89.19 182 GLU A C 1
ATOM 1333 O O . GLU A 1 182 ? 19.973 8.163 -29.363 1.00 89.19 182 GLU A O 1
ATOM 1338 N N . THR A 1 183 ? 20.823 6.999 -27.649 1.00 94.38 183 THR A N 1
ATOM 1339 C CA . THR A 1 183 ? 21.728 6.180 -28.474 1.00 94.38 183 THR A CA 1
ATOM 1340 C C . THR A 1 183 ? 21.059 4.936 -29.062 1.00 94.38 183 THR A C 1
ATOM 1342 O O . THR A 1 183 ? 21.632 4.285 -29.939 1.00 94.38 183 THR A O 1
ATOM 1345 N N . LEU A 1 184 ? 19.847 4.597 -28.609 1.00 96.12 184 LEU A N 1
ATOM 1346 C CA . LEU A 1 184 ? 19.080 3.470 -29.122 1.00 96.12 184 LEU A CA 1
ATOM 1347 C C . LEU A 1 184 ? 18.608 3.761 -30.549 1.00 96.12 184 LEU A C 1
ATOM 1349 O O . LEU A 1 184 ? 17.917 4.744 -30.822 1.00 96.12 184 LEU A O 1
ATOM 1353 N N . THR A 1 185 ? 18.937 2.862 -31.469 1.00 96.38 185 THR A N 1
ATOM 1354 C CA . THR A 1 185 ? 18.521 2.939 -32.874 1.00 96.38 185 THR A CA 1
ATOM 1355 C C . THR A 1 185 ? 17.771 1.677 -33.277 1.00 96.38 185 THR A C 1
ATOM 1357 O O . THR A 1 185 ? 17.817 0.658 -32.588 1.00 96.38 185 THR A O 1
ATOM 1360 N N . VAL A 1 186 ? 17.022 1.745 -34.377 1.00 95.94 186 VAL A N 1
ATOM 1361 C CA . VAL A 1 186 ? 16.358 0.566 -34.939 1.00 95.94 186 VAL A CA 1
ATOM 1362 C C . VAL A 1 186 ? 17.416 -0.298 -35.620 1.00 95.94 186 VAL A C 1
ATOM 1364 O O . VAL A 1 186 ? 18.078 0.168 -36.544 1.00 95.94 186 VAL A O 1
ATOM 1367 N N . ALA A 1 187 ? 17.558 -1.553 -35.192 1.00 95.19 187 ALA A N 1
ATOM 1368 C CA . ALA A 1 187 ? 18.364 -2.536 -35.908 1.00 95.19 187 ALA A CA 1
ATOM 1369 C C . ALA A 1 187 ? 17.619 -3.025 -37.158 1.00 95.19 187 ALA A C 1
ATOM 1371 O O . ALA A 1 187 ? 18.170 -3.000 -38.256 1.00 95.19 187 ALA A O 1
ATOM 1372 N N . PHE A 1 188 ? 16.361 -3.449 -36.997 1.00 94.62 188 PHE A N 1
ATOM 1373 C CA . PHE A 1 188 ? 15.460 -3.823 -38.093 1.00 94.62 188 PHE A CA 1
ATOM 1374 C C . PHE A 1 188 ? 13.999 -3.905 -37.621 1.00 94.62 188 PHE A C 1
ATOM 1376 O O . PHE A 1 188 ? 13.720 -4.061 -36.430 1.00 94.62 188 PHE A O 1
ATOM 1383 N N . GLU A 1 189 ? 13.053 -3.819 -38.561 1.00 94.75 189 GLU A N 1
ATOM 1384 C CA . GLU A 1 189 ? 11.636 -4.093 -38.292 1.00 94.75 189 GLU A CA 1
ATOM 1385 C C . GLU A 1 189 ? 11.420 -5.599 -38.085 1.00 94.75 189 GLU A C 1
ATOM 1387 O O . GLU A 1 189 ? 11.865 -6.416 -38.889 1.00 94.75 189 GLU A O 1
ATOM 1392 N N . GLY A 1 190 ? 10.740 -5.980 -37.003 1.00 94.12 190 GLY A N 1
ATOM 1393 C CA . GLY A 1 190 ? 10.558 -7.374 -36.60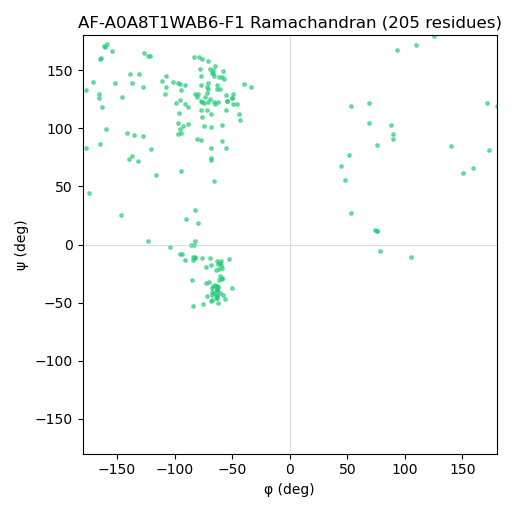0 1.00 94.12 190 GLY A CA 1
ATOM 1394 C C . GLY A 1 190 ? 11.006 -7.656 -35.166 1.00 94.12 190 GLY A C 1
ATOM 1395 O O . GLY A 1 190 ? 11.468 -6.780 -34.443 1.00 94.12 190 GLY A O 1
ATOM 1396 N N . LYS A 1 191 ? 10.851 -8.909 -34.728 1.00 96.06 191 LYS A N 1
ATOM 1397 C CA . LYS A 1 191 ? 11.404 -9.366 -33.444 1.00 96.06 191 LYS A CA 1
ATOM 1398 C C . LYS A 1 191 ? 12.903 -9.612 -33.584 1.00 96.06 191 LYS A C 1
ATOM 1400 O O . LYS A 1 191 ? 13.333 -10.151 -34.598 1.00 96.06 191 LYS A O 1
ATOM 1405 N N . CYS A 1 192 ? 13.678 -9.331 -32.545 1.00 94.56 192 CYS A N 1
ATOM 1406 C CA . CYS A 1 192 ? 15.049 -9.815 -32.468 1.00 94.56 192 CYS A CA 1
ATOM 1407 C C . CYS A 1 192 ? 15.063 -11.348 -32.417 1.00 94.56 192 CYS A C 1
ATOM 1409 O O . CYS A 1 192 ? 14.325 -11.972 -31.651 1.00 94.56 192 CYS A O 1
ATOM 1411 N N . THR A 1 193 ? 15.922 -11.962 -33.219 1.00 86.88 193 THR A N 1
ATOM 1412 C CA . THR A 1 193 ? 16.182 -13.401 -33.190 1.00 86.88 193 THR A CA 1
ATOM 1413 C C . THR A 1 193 ? 17.419 -13.630 -32.334 1.00 86.88 193 THR A C 1
ATOM 1415 O O . THR A 1 193 ? 18.509 -13.175 -32.679 1.00 86.88 193 THR A O 1
ATOM 1418 N N . GLY A 1 194 ? 17.256 -14.279 -31.180 1.00 68.75 194 GLY A N 1
ATOM 1419 C CA . GLY A 1 194 ? 18.381 -14.600 -30.307 1.00 68.75 194 GLY A CA 1
ATOM 1420 C C . GLY A 1 194 ? 19.449 -15.395 -31.063 1.00 68.75 194 GLY A C 1
ATOM 1421 O O . GLY A 1 194 ? 19.137 -16.412 -31.673 1.00 68.75 194 GLY A O 1
ATOM 1422 N N . SER A 1 195 ? 20.698 -14.928 -30.976 1.00 58.38 195 SER A N 1
ATOM 1423 C CA . SER A 1 195 ? 21.920 -15.454 -31.608 1.00 58.38 195 SER A CA 1
ATOM 1424 C C . SER A 1 195 ? 21.992 -15.314 -33.137 1.00 58.38 195 SER A C 1
ATOM 1426 O O . SER A 1 195 ? 21.132 -15.767 -33.884 1.00 58.38 195 SER A O 1
ATOM 1428 N N . GLY A 1 196 ? 23.045 -14.629 -33.593 1.00 60.47 196 GLY A N 1
ATOM 1429 C CA . GLY A 1 196 ? 23.207 -14.167 -34.966 1.00 60.47 196 GLY A CA 1
ATOM 1430 C C . GLY A 1 196 ? 23.086 -15.259 -36.025 1.00 60.47 196 GLY A C 1
ATOM 1431 O O . GLY A 1 196 ? 23.857 -16.209 -36.049 1.00 60.47 196 GLY A O 1
ATOM 1432 N N . SER A 1 197 ? 22.163 -15.059 -36.956 1.00 47.78 197 SER A N 1
ATOM 1433 C CA . SER A 1 197 ? 22.355 -15.364 -38.371 1.00 47.78 197 SER A CA 1
ATOM 1434 C C . SER A 1 197 ? 21.245 -14.693 -39.174 1.00 47.78 197 SER A C 1
ATOM 1436 O O . SER A 1 197 ? 20.064 -14.775 -38.860 1.00 47.78 197 SER A O 1
ATOM 1438 N N . SER A 1 198 ? 21.670 -13.968 -40.198 1.00 64.50 198 SER A N 1
ATOM 1439 C CA . SER A 1 198 ? 20.866 -13.550 -41.336 1.00 64.50 198 SER A CA 1
ATOM 1440 C C . SER A 1 198 ? 20.100 -14.730 -41.945 1.00 64.50 198 SER A C 1
ATOM 1442 O O . SER A 1 198 ? 20.737 -15.659 -42.438 1.00 64.50 198 SER A O 1
ATOM 1444 N N . SER A 1 199 ? 18.772 -14.651 -41.982 1.00 51.06 199 SER A N 1
ATOM 1445 C CA . SER A 1 199 ? 17.893 -15.489 -42.817 1.00 51.06 199 SER A CA 1
ATOM 1446 C C . SER A 1 199 ? 16.444 -15.066 -42.550 1.00 51.06 199 SER A C 1
ATOM 1448 O O . SER A 1 199 ? 16.014 -15.139 -41.408 1.00 51.06 199 SER A O 1
ATOM 1450 N N . GLU A 1 200 ? 15.618 -14.576 -43.467 1.00 44.88 200 GLU A N 1
ATOM 1451 C CA . GLU A 1 200 ? 15.655 -14.435 -44.920 1.00 44.88 200 GL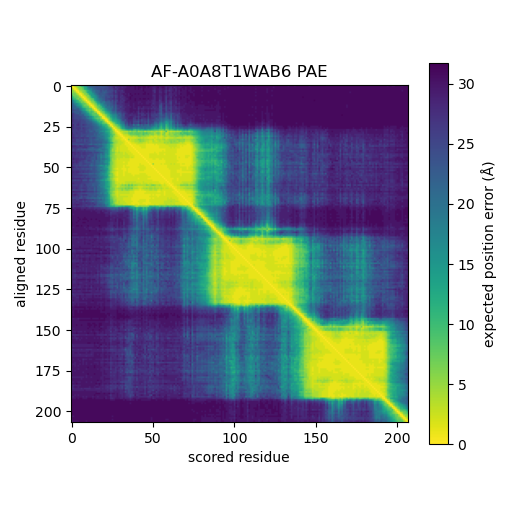U A CA 1
ATOM 1452 C C . GLU A 1 200 ? 14.786 -13.215 -45.259 1.00 44.88 200 GLU A C 1
ATOM 1454 O O . GLU A 1 200 ? 13.708 -13.041 -44.692 1.00 44.88 200 GLU A O 1
ATOM 1459 N N . ASN A 1 201 ? 15.225 -12.381 -46.198 1.00 50.69 201 ASN A N 1
ATOM 1460 C CA . ASN A 1 201 ? 14.331 -11.460 -46.888 1.00 50.69 201 ASN A CA 1
ATOM 1461 C C . ASN A 1 201 ? 13.931 -12.115 -48.219 1.00 50.69 201 ASN A C 1
ATOM 1463 O O . ASN A 1 201 ? 14.762 -12.122 -49.131 1.00 50.69 201 ASN A O 1
ATOM 1467 N N . PRO A 1 202 ? 12.714 -12.663 -48.392 1.00 53.72 202 PRO A N 1
ATOM 1468 C CA . PRO A 1 202 ? 12.242 -13.061 -49.703 1.00 53.72 202 PRO A CA 1
ATOM 1469 C C . PRO A 1 202 ? 11.419 -11.919 -50.309 1.00 53.72 202 PRO A C 1
ATOM 1471 O O . PRO A 1 202 ? 10.225 -12.076 -50.528 1.00 53.72 202 PRO A O 1
ATOM 1474 N N . ALA A 1 203 ? 12.020 -10.755 -50.571 1.00 46.50 203 ALA A N 1
ATOM 1475 C CA . ALA A 1 203 ? 11.394 -9.734 -51.416 1.00 46.50 203 ALA A CA 1
ATOM 1476 C C . ALA A 1 203 ? 12.395 -8.667 -51.882 1.00 46.50 203 ALA A C 1
ATOM 1478 O O . ALA A 1 203 ? 12.555 -7.627 -51.250 1.00 46.50 203 ALA A O 1
ATOM 1479 N N . CYS A 1 204 ? 13.075 -8.949 -52.996 1.00 41.75 204 CYS A N 1
ATOM 1480 C CA . CYS A 1 204 ? 13.161 -8.070 -54.173 1.00 41.75 204 CYS A CA 1
ATOM 1481 C C . CYS A 1 204 ? 14.172 -8.657 -55.169 1.00 41.75 204 CYS A C 1
ATOM 1483 O O . CYS A 1 204 ? 15.325 -8.242 -55.234 1.00 41.75 204 CYS A O 1
ATOM 1485 N N . ALA A 1 205 ? 13.721 -9.631 -55.960 1.00 38.19 205 ALA A N 1
ATOM 1486 C CA . ALA A 1 205 ? 14.306 -9.894 -57.268 1.00 38.19 205 ALA A CA 1
ATOM 1487 C C . ALA A 1 205 ? 13.487 -9.088 -58.284 1.00 38.19 205 ALA A C 1
ATOM 1489 O O . ALA A 1 205 ? 12.354 -9.445 -58.604 1.00 38.19 205 ALA A O 1
ATOM 1490 N N . THR A 1 206 ? 14.026 -7.953 -58.716 1.00 49.72 206 THR A N 1
ATOM 1491 C CA . THR A 1 206 ? 13.526 -7.205 -59.873 1.00 49.72 206 THR A CA 1
ATOM 1492 C C . THR A 1 206 ? 13.923 -7.949 -61.145 1.00 49.72 206 THR A C 1
ATOM 1494 O O . THR A 1 206 ? 15.100 -8.282 -61.310 1.00 49.72 206 THR A O 1
ATOM 1497 N N . GLY A 1 207 ? 12.937 -8.225 -62.002 1.00 41.78 207 GLY A N 1
ATOM 1498 C CA . GLY A 1 207 ? 13.153 -8.563 -63.411 1.00 41.78 207 GLY A CA 1
ATOM 1499 C C . GLY A 1 207 ? 13.504 -7.344 -64.253 1.00 41.78 207 GLY A C 1
ATOM 1500 O O . GLY A 1 207 ? 13.376 -6.210 -63.736 1.00 41.78 207 GLY A O 1
#

Sequence (207 aa):
MKLIFAVLSLVVATVSSKYAPEAGSASDCDRACILIYDPVCGTDGKTYSNSCVFGVEKCRSQDDSLEIAYEGECSNGFGGSGSGSNVVCRQEFACLTVYNPVCGSDGQSYGNDCLLKRARCFDPTLTMVHRGDCGSNPETGSLSPPEGCDRLCTEEFRPICGSDGVTYGNPCFFGIAQCLNETLTVAFEGKCTGSGSSSENPACATG

Organism: NCBI:txid109152